Protein AF-A0A923S169-F1 (afdb_monomer_lite)

Sequence (223 aa):
MAASGRGAAEGVMVRHLVAFGLAFVCISAQAGIVREAAGRVIVSGQIAPEDASRLLDLLARNPGIDTVLFHECRGGTLGAANAFATIIRDRKLKTLAAGQCTSACALAFLAGVPRRFEAVPGFSMIGLHAPRLPDSSGPSSDAVSQKMLQWVERATGGKLSKEVMDLIASSWAPASGVMFMSYNVGSVRMSRTVYCDGTQDGTLEKCRTLRGADALSQGIVTE

Radius of gyration: 25.0 Å; chains: 1; bounding box: 84×87×48 Å

pLDDT: mean 89.05, std 17.54, range [35.59, 98.88]

Organism: NCBI:txid2079448

Structure (mmCIF, N/CA/C/O backbone):
data_AF-A0A923S169-F1
#
_entry.id   AF-A0A923S169-F1
#
loop_
_atom_site.group_PDB
_atom_site.id
_atom_site.type_symbol
_atom_site.label_atom_id
_atom_site.label_alt_id
_atom_site.label_comp_id
_atom_site.label_asym_id
_atom_site.label_entity_id
_atom_site.label_seq_id
_atom_site.pdbx_PDB_ins_code
_atom_site.Cartn_x
_atom_site.Cartn_y
_atom_site.Cartn_z
_atom_site.occupancy
_atom_site.B_iso_or_equiv
_atom_site.auth_seq_id
_atom_site.auth_comp_id
_atom_site.auth_asym_id
_atom_site.auth_atom_id
_atom_site.pdbx_PDB_model_num
ATOM 1 N N . MET A 1 1 ? 59.599 -73.839 -26.044 1.00 40.41 1 MET A N 1
ATOM 2 C CA . MET A 1 1 ? 59.864 -72.459 -25.582 1.00 40.41 1 MET A CA 1
ATOM 3 C C . MET A 1 1 ? 58.580 -71.918 -24.982 1.00 40.41 1 MET A C 1
ATOM 5 O O . MET A 1 1 ? 57.527 -72.106 -25.574 1.00 40.41 1 MET A O 1
ATOM 9 N N . ALA A 1 2 ? 58.676 -71.397 -23.763 1.00 38.81 2 ALA A N 1
ATOM 10 C CA . ALA A 1 2 ? 57.576 -71.027 -22.878 1.00 38.81 2 ALA A CA 1
ATOM 11 C C . ALA A 1 2 ? 57.327 -69.509 -22.869 1.00 38.81 2 ALA A C 1
ATOM 13 O O . ALA A 1 2 ? 58.273 -68.761 -23.093 1.00 38.81 2 ALA A O 1
ATOM 14 N N . ALA A 1 3 ? 56.088 -69.114 -22.546 1.00 36.97 3 ALA A N 1
ATOM 15 C CA . ALA A 1 3 ? 55.627 -67.909 -21.815 1.00 36.97 3 ALA A CA 1
ATOM 16 C C . ALA A 1 3 ? 54.156 -67.672 -22.234 1.00 36.97 3 ALA A C 1
ATOM 18 O O . ALA A 1 3 ? 53.893 -67.575 -23.424 1.00 36.97 3 ALA A O 1
ATOM 19 N N . SER A 1 4 ? 53.103 -67.758 -21.411 1.00 38.84 4 SER A N 1
ATOM 20 C CA . SER A 1 4 ? 52.773 -67.216 -20.076 1.00 38.84 4 SER A CA 1
ATOM 21 C C . SER A 1 4 ? 52.571 -65.693 -20.023 1.00 38.84 4 SER A C 1
ATOM 23 O O . SER A 1 4 ? 53.526 -64.935 -20.140 1.00 38.84 4 SER A O 1
ATOM 25 N N . GLY A 1 5 ? 51.321 -65.289 -19.756 1.00 35.59 5 GLY A N 1
ATOM 26 C CA . GLY A 1 5 ? 50.854 -63.955 -19.337 1.00 35.59 5 GLY A CA 1
ATOM 27 C C . GLY A 1 5 ? 49.316 -63.914 -19.410 1.00 35.59 5 GLY A C 1
ATOM 28 O O . GLY A 1 5 ? 48.773 -63.965 -20.504 1.00 35.59 5 GLY A O 1
ATOM 29 N N . ARG A 1 6 ? 48.558 -64.137 -18.317 1.00 39.34 6 ARG A N 1
ATOM 30 C CA . ARG A 1 6 ? 47.997 -63.132 -17.366 1.00 39.34 6 ARG A CA 1
ATOM 31 C C . ARG A 1 6 ? 47.516 -61.868 -18.102 1.00 39.34 6 ARG A C 1
ATOM 33 O O . ARG A 1 6 ? 48.333 -61.226 -18.736 1.00 39.34 6 ARG A O 1
ATOM 40 N N . GLY A 1 7 ? 46.265 -61.417 -18.086 1.00 36.00 7 G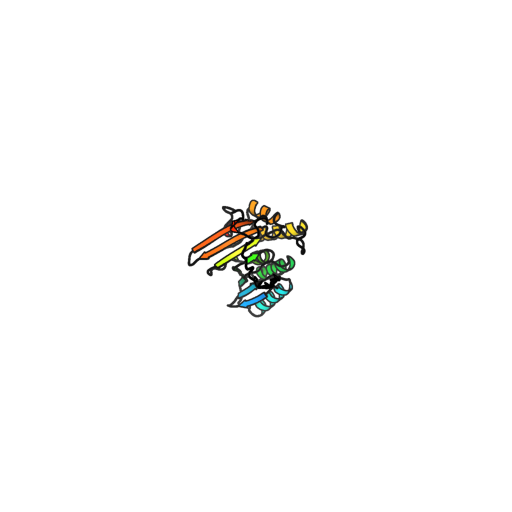LY A N 1
ATOM 41 C CA . GLY A 1 7 ? 45.142 -61.566 -17.161 1.00 36.00 7 GLY A CA 1
ATOM 42 C C . GLY A 1 7 ? 44.592 -60.155 -16.910 1.00 36.00 7 GLY A C 1
ATOM 43 O O . GLY A 1 7 ? 45.378 -59.289 -16.552 1.00 36.00 7 GLY A O 1
ATOM 44 N N . ALA A 1 8 ? 43.295 -59.910 -17.103 1.00 38.69 8 ALA A N 1
ATOM 45 C CA . ALA A 1 8 ? 42.578 -58.776 -16.509 1.00 38.69 8 ALA A CA 1
ATOM 46 C C . ALA A 1 8 ? 41.068 -58.992 -16.669 1.00 38.69 8 ALA A C 1
ATOM 48 O O . ALA A 1 8 ? 40.569 -59.188 -17.774 1.00 38.69 8 ALA A O 1
ATOM 49 N N . ALA A 1 9 ? 40.370 -59.003 -15.539 1.00 43.03 9 ALA A N 1
ATOM 50 C CA . ALA A 1 9 ? 38.923 -59.022 -15.444 1.00 43.03 9 ALA A CA 1
ATOM 51 C C . ALA A 1 9 ? 38.382 -57.599 -15.642 1.00 43.03 9 ALA A C 1
ATOM 53 O O . ALA A 1 9 ? 38.841 -56.682 -14.963 1.00 43.03 9 ALA A O 1
ATOM 54 N N . GLU A 1 10 ? 37.385 -57.423 -16.507 1.00 40.25 10 GLU A N 1
ATOM 55 C CA . GLU A 1 10 ? 36.563 -56.211 -16.538 1.00 40.25 10 GLU A CA 1
ATOM 56 C C . GLU A 1 10 ? 35.186 -56.529 -15.950 1.00 40.25 10 GLU A C 1
ATOM 58 O O . GLU A 1 10 ? 34.433 -57.361 -16.457 1.00 40.25 10 GLU A O 1
ATOM 63 N N . GLY A 1 11 ? 34.895 -55.895 -14.813 1.00 37.19 11 GLY A N 1
ATOM 64 C CA . GLY A 1 11 ? 33.611 -55.969 -14.133 1.00 37.19 11 GLY A CA 1
ATOM 65 C C . GLY A 1 11 ? 32.533 -55.205 -14.899 1.00 37.19 11 GLY A C 1
ATOM 66 O O . GLY A 1 11 ? 32.723 -54.061 -15.305 1.00 37.19 11 GLY A O 1
ATOM 67 N N . VAL A 1 12 ? 31.374 -55.837 -15.062 1.00 45.25 12 VAL A N 1
ATOM 68 C CA . VAL A 1 12 ? 30.180 -55.224 -15.648 1.00 45.25 12 VAL A CA 1
ATOM 69 C C . VAL A 1 12 ? 29.572 -54.251 -14.634 1.00 45.25 12 VAL A C 1
ATOM 71 O O . VAL A 1 12 ? 28.995 -54.653 -13.626 1.00 45.25 12 VAL A O 1
ATOM 74 N N . MET A 1 13 ? 29.712 -52.953 -14.902 1.00 41.56 13 MET A N 1
ATOM 75 C CA . MET A 1 13 ? 29.097 -51.874 -14.129 1.00 41.56 13 MET A CA 1
ATOM 76 C C . MET A 1 13 ? 27.623 -51.718 -14.535 1.00 41.56 13 MET A C 1
ATOM 78 O O . MET A 1 13 ? 27.306 -51.222 -15.616 1.00 41.56 13 MET A O 1
ATOM 82 N N . VAL A 1 14 ? 26.710 -52.149 -13.662 1.00 48.91 14 VAL A N 1
ATOM 83 C CA . VAL A 1 14 ? 25.260 -51.952 -13.814 1.00 48.91 14 VAL A CA 1
ATOM 84 C C . VAL A 1 14 ? 24.942 -50.461 -13.649 1.00 48.91 14 VAL A C 1
ATOM 86 O O . VAL A 1 14 ? 25.043 -49.904 -12.558 1.00 48.91 14 VAL A O 1
ATOM 89 N N . ARG A 1 15 ? 24.569 -49.788 -14.745 1.00 46.66 15 ARG A N 1
ATOM 90 C CA . ARG A 1 15 ? 24.076 -48.400 -14.726 1.00 46.66 15 ARG A CA 1
ATOM 91 C C . ARG A 1 15 ? 22.623 -48.382 -14.251 1.00 46.66 15 ARG A C 1
ATOM 93 O O . ARG A 1 15 ? 21.712 -48.670 -15.022 1.00 46.66 15 ARG A O 1
ATOM 100 N N . HIS A 1 16 ? 22.401 -47.998 -12.998 1.00 44.88 16 HIS A N 1
ATOM 101 C CA . HIS A 1 16 ? 21.080 -47.597 -12.521 1.00 44.88 16 HIS A CA 1
ATOM 102 C C . HIS A 1 16 ? 20.718 -46.227 -13.116 1.00 44.88 16 HIS A C 1
ATOM 104 O O . HIS A 1 16 ? 21.245 -45.196 -12.703 1.00 44.88 16 HIS A O 1
ATOM 110 N N . LEU A 1 17 ? 19.823 -46.212 -14.105 1.00 46.62 17 LEU A N 1
ATOM 111 C CA . LEU A 1 17 ? 19.157 -44.995 -14.572 1.00 46.62 17 LEU A CA 1
ATOM 112 C C . LEU A 1 17 ? 18.039 -44.643 -13.582 1.00 46.62 17 LEU A C 1
ATOM 114 O O . LEU A 1 17 ? 16.938 -45.180 -13.659 1.00 46.62 17 LEU A O 1
ATOM 118 N N . VAL A 1 18 ? 18.325 -43.742 -12.643 1.00 52.62 18 VAL A N 1
ATOM 119 C CA . VAL A 1 18 ? 17.290 -43.074 -11.845 1.00 52.62 18 VAL A CA 1
ATOM 120 C C . VAL A 1 18 ? 16.770 -41.900 -12.670 1.00 52.62 18 VAL A C 1
ATOM 122 O O . VAL A 1 18 ? 17.430 -40.869 -12.790 1.00 52.62 18 VAL A O 1
ATOM 125 N N . ALA A 1 19 ? 15.599 -42.068 -13.283 1.00 51.16 19 ALA A N 1
ATOM 126 C CA . ALA A 1 19 ? 14.891 -40.983 -13.949 1.00 51.16 19 ALA A CA 1
ATOM 127 C C . ALA A 1 19 ? 14.319 -40.030 -12.886 1.00 51.16 19 ALA A C 1
ATOM 129 O O . ALA A 1 19 ? 13.278 -40.297 -12.288 1.00 51.16 19 ALA A O 1
ATOM 130 N N . PHE A 1 20 ? 15.009 -38.918 -12.632 1.00 53.62 20 PHE A N 1
ATOM 131 C CA . PHE A 1 20 ? 14.444 -37.799 -11.882 1.00 53.62 20 PHE A CA 1
ATOM 132 C C . PHE A 1 20 ? 13.416 -37.090 -12.769 1.00 53.62 20 PHE A C 1
ATOM 134 O O . PHE A 1 20 ? 13.770 -36.329 -13.668 1.00 53.62 20 PHE A O 1
ATOM 141 N N . GLY A 1 21 ? 12.131 -37.362 -12.536 1.00 49.88 21 GLY A N 1
ATOM 142 C CA . GLY A 1 21 ? 11.048 -36.580 -13.123 1.00 49.88 21 GLY A CA 1
ATOM 143 C C . GLY A 1 21 ? 11.126 -35.137 -12.624 1.00 49.88 21 GLY A C 1
ATOM 144 O O . GLY A 1 21 ? 10.956 -34.883 -11.433 1.00 49.88 21 GLY A O 1
ATOM 145 N N . LEU A 1 22 ? 11.396 -34.192 -13.527 1.00 56.91 22 LEU A N 1
ATOM 146 C CA . LEU A 1 22 ? 11.278 -32.763 -13.247 1.00 56.91 22 LEU A CA 1
ATOM 147 C C . LEU A 1 22 ? 9.796 -32.442 -12.990 1.00 56.91 22 LEU A C 1
ATOM 149 O O . LEU A 1 22 ? 9.003 -32.331 -13.924 1.00 56.91 22 LEU A O 1
ATOM 153 N N . ALA A 1 23 ? 9.409 -32.291 -11.725 1.00 53.06 23 ALA A N 1
ATOM 154 C CA . ALA A 1 23 ? 8.126 -31.698 -11.373 1.00 53.06 23 ALA A CA 1
ATOM 155 C C . ALA A 1 23 ? 8.198 -30.189 -11.657 1.00 53.06 23 ALA A C 1
ATOM 157 O O . ALA A 1 23 ? 8.802 -29.426 -10.904 1.00 53.06 23 ALA A O 1
ATOM 158 N N . PHE A 1 24 ? 7.607 -29.758 -12.772 1.00 50.50 24 PHE A N 1
ATOM 159 C CA . PHE A 1 24 ? 7.414 -28.344 -13.087 1.00 50.50 24 PHE A CA 1
ATOM 160 C C . PHE A 1 24 ? 6.392 -27.762 -12.097 1.00 50.50 24 PHE A C 1
ATOM 162 O O . PHE A 1 24 ? 5.187 -27.971 -12.228 1.00 50.50 24 PHE A O 1
ATOM 169 N N . VAL A 1 25 ? 6.862 -27.054 -11.070 1.00 46.88 25 VAL A N 1
ATOM 170 C CA . VAL A 1 25 ? 5.983 -26.291 -10.176 1.00 46.88 25 VAL A CA 1
ATOM 171 C C . VAL A 1 25 ? 5.553 -25.026 -10.920 1.00 46.88 25 VAL A C 1
ATOM 173 O O . VAL A 1 25 ? 6.269 -24.028 -10.938 1.00 46.88 25 VAL A O 1
ATOM 176 N N . CYS A 1 26 ? 4.387 -25.063 -11.570 1.00 38.53 26 CYS A N 1
ATOM 177 C CA . CYS A 1 26 ? 3.737 -23.860 -12.089 1.00 38.53 26 CYS A CA 1
ATOM 178 C C . CYS A 1 26 ? 3.387 -22.937 -10.914 1.00 38.53 26 CYS A C 1
ATOM 180 O O . CYS A 1 26 ? 2.425 -23.188 -10.184 1.00 38.53 26 CYS A O 1
ATOM 182 N N . ILE A 1 27 ? 4.147 -21.852 -10.740 1.00 48.84 27 ILE A N 1
ATOM 183 C CA . ILE A 1 27 ? 3.786 -20.744 -9.848 1.00 48.84 27 ILE A CA 1
ATOM 184 C C . ILE A 1 27 ? 2.550 -20.069 -10.456 1.00 48.84 27 ILE A C 1
ATOM 186 O O . ILE A 1 27 ? 2.646 -19.163 -11.279 1.00 48.84 27 ILE A O 1
ATOM 190 N N . SER A 1 28 ? 1.373 -20.579 -10.107 1.00 53.72 28 SER A N 1
ATOM 191 C CA . SER A 1 28 ? 0.101 -20.055 -10.593 1.00 53.72 28 SER A CA 1
ATOM 192 C C . SER A 1 28 ? -0.222 -18.765 -9.849 1.00 53.72 28 SER A C 1
ATOM 194 O O . SER A 1 28 ? -0.145 -18.712 -8.620 1.00 53.72 28 SER A O 1
ATOM 196 N N . ALA A 1 29 ? -0.604 -17.727 -10.590 1.00 60.56 29 ALA A N 1
ATOM 197 C CA . ALA A 1 29 ? -1.251 -16.550 -10.032 1.00 60.56 29 ALA A CA 1
ATOM 198 C C . ALA A 1 29 ? -2.456 -16.995 -9.183 1.00 60.56 29 ALA A C 1
ATOM 200 O O . ALA A 1 29 ? -3.428 -17.528 -9.710 1.00 60.56 29 ALA A O 1
ATOM 201 N N . GLN A 1 30 ? -2.380 -16.818 -7.863 1.00 70.00 30 GLN A N 1
ATOM 202 C CA . GLN A 1 30 ? -3.489 -17.144 -6.968 1.00 70.00 30 GLN A CA 1
ATOM 203 C C . GLN A 1 30 ? -4.578 -16.082 -7.132 1.00 70.00 30 GLN A C 1
ATOM 205 O O . GLN A 1 30 ? -4.320 -14.891 -6.931 1.00 70.00 30 GLN A O 1
ATOM 210 N N . ALA A 1 31 ? -5.776 -16.519 -7.523 1.00 81.25 31 ALA A N 1
ATOM 211 C CA . ALA A 1 31 ? -6.947 -15.660 -7.640 1.00 81.25 31 ALA A CA 1
ATOM 212 C C . ALA A 1 31 ? -7.267 -14.965 -6.307 1.00 81.25 31 ALA A C 1
ATOM 214 O O . ALA A 1 31 ? -6.930 -15.470 -5.231 1.00 81.25 31 ALA A O 1
ATOM 215 N N . GLY A 1 32 ? -7.919 -13.808 -6.393 1.00 83.19 32 GLY A N 1
ATOM 216 C CA . GLY A 1 32 ? -8.383 -13.062 -5.234 1.00 83.19 32 GLY A CA 1
ATOM 217 C C . GLY A 1 32 ? -9.351 -13.883 -4.389 1.00 83.19 32 GLY A C 1
ATOM 218 O O . GLY A 1 32 ? -10.262 -14.538 -4.900 1.00 83.19 32 GLY A O 1
ATOM 219 N N . ILE A 1 33 ? -9.142 -13.861 -3.075 1.00 91.81 33 ILE A N 1
ATOM 220 C CA . ILE A 1 33 ? -10.070 -14.430 -2.098 1.00 91.81 33 ILE A CA 1
ATOM 221 C C . ILE A 1 33 ? -10.496 -13.304 -1.172 1.00 91.81 33 ILE A C 1
ATOM 223 O O . ILE A 1 33 ? -9.655 -12.657 -0.548 1.00 91.81 33 ILE A O 1
ATOM 227 N N . VAL A 1 34 ? -11.808 -13.116 -1.058 1.00 93.81 34 VAL A N 1
ATOM 228 C CA . VAL A 1 34 ? -12.434 -12.184 -0.121 1.00 93.81 34 VAL A CA 1
ATOM 229 C C . VAL A 1 34 ? -13.405 -12.966 0.740 1.00 93.81 34 VAL A C 1
ATOM 231 O O . VAL A 1 34 ? -14.368 -13.545 0.237 1.00 93.81 34 VAL A O 1
ATOM 234 N N . ARG A 1 35 ? -13.137 -13.016 2.042 1.00 97.00 35 ARG A N 1
ATOM 235 C CA . ARG A 1 35 ? -13.933 -13.804 2.987 1.00 97.00 35 ARG A CA 1
ATOM 236 C C . ARG A 1 35 ? -14.027 -13.127 4.338 1.00 97.00 35 ARG A C 1
ATOM 238 O O . ARG A 1 35 ? -13.109 -12.429 4.752 1.00 97.00 35 ARG A O 1
ATOM 245 N N . GLU A 1 36 ? -15.098 -13.403 5.057 1.00 95.94 36 GLU A N 1
ATOM 246 C CA . GLU A 1 36 ? -15.194 -13.062 6.469 1.00 95.94 36 GLU A CA 1
ATOM 247 C C . GLU A 1 36 ? -14.441 -14.091 7.323 1.00 95.94 36 GLU A C 1
ATOM 249 O O . GLU A 1 36 ? -14.487 -15.295 7.058 1.00 95.94 36 GLU A O 1
ATOM 254 N N . ALA A 1 37 ? -13.737 -13.621 8.352 1.00 94.62 37 ALA A N 1
ATOM 255 C CA . ALA A 1 37 ? -13.224 -14.458 9.429 1.00 94.62 37 ALA A CA 1
ATOM 256 C C . ALA A 1 37 ? -12.912 -13.624 10.669 1.00 94.62 37 ALA A C 1
ATOM 258 O O . ALA A 1 37 ? -12.299 -12.567 10.554 1.00 94.62 37 ALA A O 1
ATOM 259 N N . ALA A 1 38 ? -13.254 -14.139 11.853 1.00 90.81 38 ALA A N 1
ATOM 260 C CA . ALA A 1 38 ? -12.925 -13.520 13.141 1.00 90.81 38 ALA A CA 1
ATOM 261 C C . ALA A 1 38 ? -13.326 -12.029 13.237 1.00 90.81 38 ALA A C 1
ATOM 263 O O . ALA A 1 38 ? -12.540 -11.200 13.689 1.00 90.81 38 ALA A O 1
ATOM 264 N N . GLY A 1 39 ? -14.535 -11.681 12.773 1.00 94.69 39 GLY A N 1
ATOM 265 C CA . GLY A 1 39 ? -15.074 -10.317 12.866 1.00 94.69 39 GLY A CA 1
ATOM 266 C C . GLY A 1 39 ? -14.459 -9.302 11.895 1.00 94.69 39 GLY A C 1
ATOM 267 O O . GLY A 1 39 ? -14.588 -8.099 12.100 1.00 94.69 39 GLY A O 1
ATOM 268 N N . ARG A 1 40 ? -13.775 -9.762 10.843 1.00 97.06 40 ARG A N 1
ATOM 269 C CA . ARG A 1 40 ? -13.162 -8.917 9.807 1.00 97.06 40 ARG A CA 1
ATOM 270 C C . ARG A 1 40 ? -13.271 -9.547 8.425 1.00 97.06 40 ARG A C 1
ATOM 272 O O . ARG A 1 40 ? -13.502 -10.750 8.306 1.00 97.06 40 ARG A O 1
ATOM 279 N N . VAL A 1 41 ? -13.039 -8.754 7.381 1.00 98.44 41 VAL A N 1
ATOM 280 C CA . VAL A 1 41 ? -12.848 -9.280 6.022 1.00 98.44 41 VAL A CA 1
ATOM 281 C C . VAL A 1 41 ? -11.362 -9.516 5.773 1.00 98.44 41 VAL A C 1
ATOM 283 O O . VAL A 1 41 ? -10.539 -8.644 6.031 1.00 98.44 41 VAL A O 1
ATOM 286 N N . ILE A 1 42 ? -11.012 -10.693 5.263 1.00 98.38 42 ILE A N 1
ATOM 287 C CA . ILE A 1 42 ? -9.669 -11.048 4.808 1.00 98.38 42 ILE A CA 1
ATOM 288 C C . ILE A 1 42 ? -9.650 -11.023 3.281 1.00 98.38 42 ILE A C 1
ATOM 290 O O . ILE A 1 42 ? -10.506 -11.636 2.640 1.00 98.38 42 ILE A O 1
ATOM 294 N N . VAL A 1 43 ? -8.649 -10.340 2.730 1.00 98.44 43 VAL A N 1
ATOM 295 C CA . VAL A 1 43 ? -8.361 -10.214 1.301 1.00 98.44 43 VAL A CA 1
ATOM 296 C C . VAL A 1 43 ? -6.976 -10.800 1.033 1.00 98.44 43 VAL A C 1
ATOM 298 O O . VAL A 1 43 ? -5.996 -10.357 1.632 1.00 98.44 43 VAL A O 1
ATOM 301 N N . SER A 1 44 ? -6.883 -11.787 0.146 1.00 97.69 44 SER A N 1
ATOM 302 C CA . SER A 1 44 ? -5.626 -12.469 -0.203 1.00 97.69 44 SER A CA 1
ATOM 303 C C . SER A 1 44 ? -5.524 -12.751 -1.702 1.00 97.69 44 SER A C 1
ATOM 305 O O . SER A 1 44 ? -6.534 -12.711 -2.401 1.00 97.69 44 SER A O 1
ATOM 307 N N . GLY A 1 45 ? -4.329 -13.087 -2.196 1.00 96.44 45 GLY A N 1
ATOM 308 C CA . GLY A 1 45 ? -4.101 -13.359 -3.619 1.00 96.44 45 GLY A CA 1
ATOM 309 C C . GLY A 1 45 ? -4.020 -12.079 -4.454 1.00 96.44 45 GLY A C 1
ATOM 310 O O . GLY A 1 45 ? -3.553 -11.047 -3.969 1.00 96.44 45 GLY A O 1
ATOM 311 N N . GLN A 1 46 ? -4.429 -12.139 -5.720 1.00 95.50 46 GLN A N 1
ATOM 312 C CA . GLN A 1 46 ? -4.499 -10.968 -6.602 1.00 95.50 46 GLN A CA 1
ATOM 313 C C . GLN A 1 46 ? -5.931 -10.453 -6.716 1.00 95.50 46 GLN A C 1
ATOM 315 O O . GLN A 1 46 ? -6.811 -11.191 -7.145 1.00 95.50 46 GLN A O 1
ATOM 320 N N . ILE A 1 47 ? -6.155 -9.184 -6.370 1.00 96.88 47 ILE A N 1
ATOM 321 C CA . ILE A 1 47 ? -7.494 -8.590 -6.397 1.00 96.88 47 ILE A CA 1
ATOM 322 C C . ILE A 1 47 ? -7.955 -8.266 -7.819 1.00 96.88 47 ILE A C 1
ATOM 324 O O . ILE A 1 47 ? -7.234 -7.660 -8.622 1.00 96.88 47 ILE A O 1
ATOM 328 N N . ALA A 1 48 ? -9.207 -8.604 -8.097 1.00 94.25 48 ALA A N 1
ATOM 329 C CA . ALA A 1 48 ? -9.923 -8.239 -9.307 1.00 94.25 48 ALA A CA 1
ATOM 330 C C . ALA A 1 48 ? -11.152 -7.361 -8.976 1.00 94.25 48 ALA A C 1
ATOM 332 O O . ALA A 1 48 ? -11.549 -7.262 -7.811 1.00 94.25 48 ALA A O 1
ATOM 333 N N . PRO A 1 49 ? -11.748 -6.652 -9.953 1.00 90.31 49 PRO A N 1
ATOM 334 C CA . PRO A 1 49 ? -12.911 -5.798 -9.698 1.00 90.31 49 PRO A CA 1
ATOM 335 C C . PRO A 1 49 ? -14.091 -6.529 -9.033 1.00 90.31 49 PRO A C 1
ATOM 337 O O . PRO A 1 49 ? -14.729 -5.975 -8.141 1.00 90.31 49 PRO A O 1
ATOM 340 N N . GLU A 1 50 ? -14.343 -7.785 -9.397 1.00 93.44 50 GLU A N 1
ATOM 341 C CA . GLU A 1 50 ? -15.384 -8.636 -8.810 1.00 93.44 50 GLU A CA 1
ATOM 342 C C . GLU A 1 50 ? -15.167 -8.928 -7.315 1.00 93.44 50 GLU A C 1
ATOM 344 O O . GLU A 1 50 ? -16.128 -9.123 -6.567 1.00 93.44 50 GLU A O 1
ATOM 349 N N . ASP A 1 51 ? -13.920 -8.901 -6.843 1.00 96.88 51 ASP A N 1
ATOM 350 C CA . ASP A 1 51 ? -13.600 -9.069 -5.427 1.00 96.88 51 ASP A CA 1
ATOM 351 C C . ASP A 1 51 ? -14.056 -7.863 -4.596 1.00 96.88 51 ASP A C 1
ATOM 353 O O . ASP A 1 51 ? -14.427 -8.014 -3.430 1.00 96.88 51 ASP A O 1
ATOM 357 N N . ALA A 1 52 ? -14.106 -6.670 -5.198 1.00 96.00 52 ALA A N 1
ATOM 358 C CA . ALA A 1 52 ? -14.628 -5.479 -4.535 1.00 96.00 52 ALA A CA 1
ATOM 359 C C . ALA A 1 52 ? -16.144 -5.594 -4.305 1.00 96.00 52 ALA A C 1
ATOM 361 O O . ALA A 1 52 ? -16.637 -5.219 -3.241 1.00 96.00 52 ALA A O 1
ATOM 362 N N . SER A 1 53 ? -16.882 -6.180 -5.255 1.00 95.62 53 SER A N 1
ATOM 363 C CA . SER A 1 53 ? -18.304 -6.498 -5.066 1.00 95.62 53 SER A CA 1
ATOM 364 C C . SER A 1 53 ? -18.502 -7.486 -3.915 1.00 95.62 53 SER A C 1
ATOM 366 O O . SER A 1 53 ? -19.335 -7.251 -3.043 1.00 95.62 53 SER A O 1
ATOM 368 N N . ARG A 1 54 ? -17.663 -8.530 -3.826 1.00 97.00 54 ARG A N 1
ATOM 369 C CA . ARG A 1 54 ? -17.697 -9.485 -2.701 1.00 97.00 54 ARG A CA 1
ATOM 370 C C . ARG A 1 54 ? -17.429 -8.812 -1.354 1.00 97.00 54 ARG A C 1
ATOM 372 O O . ARG A 1 54 ? -18.093 -9.142 -0.372 1.00 97.00 54 ARG A O 1
ATOM 379 N N . LEU A 1 55 ? -16.481 -7.870 -1.296 1.00 97.94 55 LEU A N 1
ATOM 380 C CA . LEU A 1 55 ? -16.236 -7.066 -0.095 1.00 97.94 55 LEU A CA 1
ATOM 381 C C . LEU A 1 55 ? -17.501 -6.295 0.305 1.00 97.94 55 LEU A C 1
ATOM 383 O O . LEU A 1 55 ? -17.911 -6.360 1.463 1.00 97.94 55 LEU A O 1
ATOM 387 N N . LEU A 1 56 ? -18.131 -5.598 -0.644 1.00 96.38 56 LEU A N 1
ATOM 388 C CA . LEU A 1 56 ? -19.342 -4.822 -0.383 1.00 96.38 56 LEU A CA 1
ATOM 389 C C . LEU A 1 56 ? -20.484 -5.702 0.149 1.00 96.38 56 LEU A C 1
ATOM 391 O O . LEU A 1 56 ? -21.111 -5.343 1.146 1.00 96.38 56 LEU A O 1
ATOM 395 N N . ASP A 1 57 ? -20.701 -6.872 -0.453 1.00 97.38 57 ASP A N 1
ATOM 396 C CA . ASP A 1 57 ? -21.741 -7.822 -0.043 1.00 97.38 57 ASP A CA 1
ATOM 397 C C . ASP A 1 57 ? -21.501 -8.397 1.360 1.00 97.38 57 ASP A C 1
ATOM 399 O O . ASP A 1 57 ? -22.444 -8.639 2.119 1.00 97.38 57 ASP A O 1
ATOM 403 N N . LEU A 1 58 ? -20.242 -8.654 1.727 1.00 97.38 58 LEU A N 1
ATOM 404 C CA . LEU A 1 58 ? -19.896 -9.108 3.076 1.00 97.38 58 LEU A CA 1
ATOM 405 C C . LEU A 1 58 ? -20.128 -8.012 4.115 1.00 97.38 58 LEU A C 1
ATOM 407 O O . LEU A 1 58 ? -20.685 -8.301 5.169 1.00 97.38 58 LEU A O 1
ATOM 411 N N . LEU A 1 59 ? -19.754 -6.767 3.816 1.00 97.38 59 LEU A N 1
ATOM 412 C CA . LEU A 1 59 ? -19.981 -5.632 4.716 1.00 97.38 59 LEU A CA 1
ATOM 413 C C . LEU A 1 59 ? -21.474 -5.315 4.873 1.00 97.38 59 LEU A C 1
ATOM 415 O O . LEU A 1 59 ? -21.913 -4.959 5.962 1.00 97.38 59 LEU A O 1
ATOM 419 N N . ALA A 1 60 ? -22.266 -5.466 3.808 1.00 96.94 60 ALA A N 1
ATOM 420 C CA . ALA A 1 60 ? -23.714 -5.266 3.861 1.00 96.94 60 ALA A CA 1
ATOM 421 C C . ALA A 1 60 ? -24.412 -6.306 4.752 1.00 96.94 60 ALA A C 1
ATOM 423 O O . ALA A 1 60 ? -25.324 -5.965 5.502 1.00 96.94 60 ALA A O 1
ATOM 424 N N . ARG A 1 61 ? -23.968 -7.569 4.695 1.00 97.00 61 ARG A N 1
ATOM 425 C CA . ARG A 1 61 ? -24.497 -8.652 5.541 1.00 97.00 61 ARG A CA 1
ATOM 426 C C . ARG A 1 61 ? -23.987 -8.595 6.978 1.00 97.00 61 ARG A C 1
ATOM 428 O O . ARG A 1 61 ? -24.682 -9.052 7.878 1.00 97.00 61 ARG A O 1
ATOM 435 N N . ASN A 1 62 ? -22.811 -8.009 7.188 1.00 96.62 62 ASN A N 1
ATOM 436 C CA . ASN A 1 62 ? -22.143 -7.945 8.482 1.00 96.62 62 ASN A CA 1
ATOM 437 C C . ASN A 1 62 ? -21.790 -6.492 8.842 1.00 96.62 62 ASN A C 1
ATOM 439 O O . ASN A 1 62 ? -20.615 -6.118 8.821 1.00 96.62 62 ASN A O 1
ATOM 443 N N . PRO A 1 63 ? -22.783 -5.659 9.208 1.00 94.31 63 PRO A N 1
ATOM 444 C CA . PRO A 1 63 ? -22.579 -4.225 9.431 1.00 94.31 63 PRO A CA 1
ATOM 445 C C . PRO A 1 63 ? -21.646 -3.894 10.608 1.00 94.31 63 PRO A C 1
ATOM 447 O O . PRO A 1 63 ? -21.204 -2.756 10.729 1.00 94.31 63 PRO A O 1
ATOM 450 N N . GLY A 1 64 ? -21.347 -4.866 11.479 1.00 96.25 64 GLY A N 1
ATOM 451 C CA . GLY A 1 64 ? -20.387 -4.710 12.575 1.00 96.25 64 GLY A CA 1
ATOM 452 C C . GLY A 1 64 ? -18.918 -4.843 12.161 1.00 96.25 64 GLY A C 1
ATOM 453 O O . GLY A 1 64 ? -18.044 -4.525 12.963 1.00 96.25 64 GLY A O 1
ATOM 454 N N . ILE A 1 65 ? -18.624 -5.313 10.942 1.00 97.88 65 ILE A N 1
ATOM 455 C CA . ILE A 1 65 ? -17.244 -5.413 10.463 1.00 97.88 65 ILE A CA 1
ATOM 456 C C . ILE A 1 65 ? -16.728 -4.024 10.096 1.00 97.88 65 ILE A C 1
ATOM 458 O O . ILE A 1 65 ? -17.246 -3.368 9.195 1.00 97.88 65 ILE A O 1
ATOM 462 N N . ASP A 1 66 ? -15.636 -3.623 10.739 1.00 98.00 66 ASP A N 1
ATOM 463 C CA . ASP A 1 66 ? -14.967 -2.344 10.498 1.00 98.00 66 ASP A CA 1
ATOM 464 C C . ASP A 1 66 ? -13.539 -2.495 9.950 1.00 98.00 66 ASP A C 1
ATOM 466 O O . ASP A 1 66 ? -12.851 -1.498 9.753 1.00 98.00 66 ASP A O 1
ATOM 470 N N . THR A 1 67 ? -13.074 -3.728 9.721 1.00 98.62 67 THR A N 1
ATOM 471 C CA . THR A 1 67 ? -11.668 -4.029 9.427 1.00 98.62 67 THR A CA 1
ATOM 472 C C . THR A 1 67 ? -11.515 -4.905 8.185 1.00 98.62 67 THR A C 1
ATOM 474 O O . THR A 1 67 ? -12.157 -5.951 8.055 1.00 98.62 67 THR A O 1
ATOM 477 N N . VAL A 1 68 ? -10.590 -4.508 7.308 1.00 98.69 68 VAL A N 1
ATOM 478 C CA . VAL A 1 68 ? -10.117 -5.290 6.160 1.00 98.69 68 VAL A CA 1
ATOM 479 C C . VAL A 1 68 ? -8.651 -5.663 6.372 1.00 98.69 68 VAL A C 1
ATOM 481 O O . VAL A 1 68 ? -7.777 -4.800 6.434 1.00 98.69 68 VAL A O 1
ATOM 484 N N . LEU A 1 69 ? -8.363 -6.957 6.472 1.00 98.56 69 LEU A N 1
ATOM 485 C CA . LEU A 1 69 ? -7.007 -7.489 6.511 1.00 98.56 69 LEU A CA 1
ATOM 486 C C . LEU A 1 69 ? -6.570 -7.902 5.102 1.00 98.56 69 LEU A C 1
ATOM 488 O O . LEU A 1 69 ? -7.108 -8.852 4.540 1.00 98.56 69 LEU A O 1
ATOM 492 N N . PHE A 1 70 ? -5.538 -7.253 4.578 1.00 98.62 70 PHE A N 1
ATOM 493 C CA . PHE A 1 70 ? -4.801 -7.715 3.408 1.00 98.62 70 PHE A CA 1
ATOM 494 C C . PHE A 1 70 ? -3.730 -8.712 3.862 1.00 98.62 70 PHE A C 1
ATOM 496 O O . PHE A 1 70 ? -2.721 -8.324 4.455 1.00 98.62 70 PHE A O 1
ATOM 503 N N . HIS A 1 71 ? -3.971 -9.999 3.617 1.00 97.69 71 HIS A N 1
ATOM 504 C CA . HIS A 1 71 ? -3.088 -11.090 4.020 1.00 97.69 71 HIS A CA 1
ATOM 505 C C . HIS A 1 71 ? -2.574 -11.847 2.802 1.00 97.69 71 HIS A C 1
ATOM 507 O O . HIS A 1 71 ? -3.375 -12.430 2.082 1.00 97.69 71 HIS A O 1
ATOM 513 N N . GLU A 1 72 ? -1.261 -11.850 2.562 1.00 97.25 72 GLU A N 1
ATOM 514 C CA . GLU A 1 72 ? -0.683 -12.445 1.342 1.00 97.25 72 GLU A CA 1
ATOM 515 C C . GLU A 1 72 ? -1.401 -11.962 0.060 1.00 97.25 72 GLU A C 1
ATOM 517 O O . GLU A 1 72 ? -1.723 -12.730 -0.849 1.00 97.25 72 GLU A O 1
ATOM 522 N N . CYS A 1 73 ? -1.684 -10.659 0.007 1.00 97.69 73 CYS A N 1
ATOM 523 C CA . CYS A 1 73 ? -2.325 -9.974 -1.108 1.00 97.69 73 CYS A CA 1
ATOM 524 C C . CYS A 1 73 ? -1.258 -9.346 -2.012 1.00 97.69 73 CYS A C 1
ATOM 526 O O . CYS A 1 73 ? -0.565 -8.398 -1.633 1.00 97.69 73 CYS A O 1
ATOM 528 N N . ARG A 1 74 ? -1.101 -9.893 -3.217 1.00 94.38 74 ARG A N 1
ATOM 529 C CA . ARG A 1 74 ? 0.088 -9.722 -4.066 1.00 94.38 74 ARG A CA 1
ATOM 530 C C . ARG A 1 74 ? -0.204 -8.999 -5.380 1.00 94.38 74 ARG A C 1
ATOM 532 O O . ARG A 1 74 ? 0.345 -9.344 -6.423 1.00 94.38 74 ARG A O 1
ATOM 539 N N . GLY A 1 75 ? -1.070 -7.993 -5.336 1.00 93.81 75 GLY A N 1
ATOM 540 C CA . GLY A 1 75 ? -1.380 -7.137 -6.478 1.00 93.81 75 GLY A CA 1
ATOM 541 C C . GLY A 1 75 ? -2.750 -7.404 -7.078 1.00 93.81 75 GLY A C 1
ATOM 542 O O . GLY A 1 75 ? -3.697 -7.679 -6.352 1.00 93.81 75 GLY A O 1
ATOM 543 N N . GLY A 1 76 ? -2.872 -7.226 -8.390 1.00 94.44 76 GLY A N 1
ATOM 544 C CA . GLY A 1 76 ? -4.152 -7.132 -9.084 1.00 94.44 76 GLY A CA 1
ATOM 545 C C . GLY A 1 76 ? -4.165 -5.959 -10.059 1.00 94.44 76 GLY A C 1
ATOM 546 O O . GLY A 1 76 ? -3.114 -5.457 -10.460 1.00 94.44 76 GLY A O 1
ATOM 547 N N . THR A 1 77 ? -5.355 -5.492 -10.428 1.00 94.19 77 THR A N 1
ATOM 548 C CA . THR A 1 77 ? -5.501 -4.360 -11.359 1.00 94.19 77 THR A CA 1
ATOM 549 C C . THR A 1 77 ? -5.652 -3.024 -10.627 1.00 94.19 77 THR A C 1
ATOM 551 O O . THR A 1 77 ? -6.157 -2.964 -9.506 1.00 94.19 77 THR A O 1
ATOM 554 N N . LEU A 1 78 ? -5.282 -1.915 -11.281 1.00 94.81 78 LEU A N 1
ATOM 555 C CA . LEU A 1 78 ? -5.565 -0.571 -10.752 1.00 94.81 78 LEU A CA 1
ATOM 556 C C . LEU A 1 78 ? -7.071 -0.316 -10.585 1.00 94.81 78 LEU A C 1
ATOM 558 O O . LEU A 1 78 ? -7.472 0.380 -9.656 1.00 94.81 78 LEU A O 1
ATOM 562 N N . GLY A 1 79 ? -7.904 -0.897 -11.456 1.00 94.88 79 GLY A N 1
ATOM 563 C CA . GLY A 1 79 ? -9.360 -0.831 -11.328 1.00 94.88 79 GLY A CA 1
ATOM 564 C C . GLY A 1 79 ? -9.852 -1.486 -10.037 1.00 94.88 79 GLY A C 1
ATOM 565 O O . GLY A 1 79 ? -10.635 -0.881 -9.307 1.00 94.88 79 GLY A O 1
ATOM 566 N N . ALA A 1 80 ? -9.328 -2.672 -9.711 1.00 96.81 80 ALA A N 1
ATOM 567 C CA . ALA A 1 80 ? -9.615 -3.347 -8.449 1.00 96.81 80 ALA A CA 1
ATOM 568 C C . ALA A 1 80 ? -9.131 -2.522 -7.248 1.00 96.81 80 ALA A C 1
ATOM 570 O O . ALA A 1 80 ? -9.904 -2.283 -6.324 1.00 96.81 80 ALA A O 1
ATOM 571 N N . ALA A 1 81 ? -7.893 -2.013 -7.287 1.00 98.12 81 ALA A N 1
ATOM 572 C CA . ALA A 1 81 ? -7.363 -1.154 -6.227 1.00 98.12 81 ALA A CA 1
ATOM 573 C C . ALA A 1 81 ? -8.273 0.050 -5.952 1.00 98.12 81 ALA A C 1
ATOM 575 O O . ALA A 1 81 ? -8.577 0.339 -4.797 1.00 98.12 81 ALA A O 1
ATOM 576 N N . ASN A 1 82 ? -8.739 0.721 -7.011 1.00 97.69 82 ASN A N 1
ATOM 577 C CA . ASN A 1 82 ? -9.639 1.862 -6.895 1.00 97.69 82 ASN A CA 1
ATOM 578 C C . ASN A 1 82 ? -11.003 1.462 -6.313 1.00 97.69 82 ASN A C 1
ATOM 580 O O . ASN A 1 82 ? -11.488 2.127 -5.406 1.00 97.69 82 ASN A O 1
ATOM 584 N N . ALA A 1 83 ? -11.596 0.360 -6.780 1.00 98.12 83 ALA A N 1
ATOM 585 C CA . ALA A 1 83 ? -12.883 -0.119 -6.276 1.00 98.12 83 ALA A CA 1
ATOM 586 C C . ALA A 1 83 ? -12.825 -0.469 -4.777 1.00 98.12 83 ALA A C 1
ATOM 588 O O . ALA A 1 83 ? -13.675 -0.027 -4.002 1.00 98.12 83 ALA A O 1
ATOM 589 N N . PHE A 1 84 ? -11.785 -1.191 -4.346 1.00 98.62 84 PHE A N 1
ATOM 590 C CA . PHE A 1 84 ? -11.546 -1.451 -2.925 1.00 98.62 84 PHE A CA 1
ATOM 591 C C . PHE A 1 84 ? -11.316 -0.155 -2.144 1.00 98.62 84 PHE A C 1
ATOM 593 O O . PHE A 1 84 ? -11.909 0.029 -1.082 1.00 98.62 84 PHE A O 1
ATOM 600 N N . ALA A 1 85 ? -10.475 0.746 -2.660 1.00 98.56 85 ALA A N 1
ATOM 601 C CA . ALA A 1 85 ? -10.157 2.004 -1.997 1.00 98.56 85 ALA A CA 1
ATOM 602 C C . ALA A 1 85 ? -11.402 2.871 -1.765 1.00 98.56 85 ALA A C 1
ATOM 604 O O . ALA A 1 85 ? -11.552 3.425 -0.677 1.00 98.56 85 ALA A O 1
ATOM 605 N N . THR A 1 86 ? -12.309 2.950 -2.744 1.00 98.19 86 THR A N 1
ATOM 606 C CA . THR A 1 86 ? -13.596 3.643 -2.604 1.00 98.19 86 THR A CA 1
ATOM 607 C C . THR A 1 86 ? -14.421 3.039 -1.471 1.00 98.19 86 THR A C 1
ATOM 609 O O . THR A 1 86 ? -14.769 3.751 -0.535 1.00 98.19 86 THR A O 1
ATOM 612 N N . ILE A 1 87 ? -14.650 1.720 -1.482 1.00 98.50 87 ILE A N 1
ATOM 613 C CA . ILE A 1 87 ? -15.454 1.047 -0.446 1.00 98.50 87 ILE A CA 1
ATOM 614 C C . ILE A 1 87 ? -14.851 1.261 0.949 1.00 98.50 87 ILE A C 1
ATOM 616 O O . ILE A 1 87 ? -15.561 1.635 1.883 1.00 98.50 87 ILE A O 1
ATOM 620 N N . ILE A 1 88 ? -13.539 1.047 1.088 1.00 98.75 88 ILE A N 1
ATOM 621 C CA . ILE A 1 88 ? -12.812 1.191 2.355 1.00 98.75 88 ILE A CA 1
ATOM 622 C C . ILE A 1 88 ? -12.914 2.625 2.876 1.00 98.75 88 ILE A C 1
ATOM 624 O O . ILE A 1 88 ? -13.193 2.827 4.059 1.00 98.75 88 ILE A O 1
ATOM 628 N N . ARG A 1 89 ? -12.713 3.623 2.006 1.00 98.00 89 ARG A N 1
ATOM 629 C CA . ARG A 1 89 ? -12.736 5.035 2.396 1.00 98.00 89 ARG A CA 1
ATOM 630 C C . ARG A 1 89 ? -14.145 5.497 2.766 1.00 98.00 89 ARG A C 1
ATOM 632 O O . ARG A 1 89 ? -14.304 6.119 3.815 1.00 98.00 89 ARG A O 1
ATOM 639 N N . ASP A 1 90 ? -15.149 5.155 1.963 1.00 97.75 90 ASP A N 1
ATOM 640 C CA . ASP A 1 90 ? -16.546 5.562 2.172 1.00 97.75 90 ASP A CA 1
ATOM 641 C C . ASP A 1 90 ? -17.118 4.989 3.472 1.00 97.75 90 ASP A C 1
ATOM 643 O O . ASP A 1 90 ? -17.878 5.647 4.183 1.00 97.75 90 ASP A O 1
ATOM 647 N N . ARG A 1 91 ? -16.722 3.759 3.811 1.00 97.44 91 ARG A N 1
ATOM 648 C CA . ARG A 1 91 ? -17.112 3.075 5.050 1.00 97.44 91 ARG A CA 1
ATOM 649 C C . ARG A 1 91 ? -16.179 3.375 6.228 1.00 97.44 91 ARG A C 1
ATOM 651 O O . ARG A 1 91 ? -16.457 2.913 7.328 1.00 97.44 91 ARG A O 1
ATOM 658 N N . LYS A 1 92 ? -15.102 4.145 6.019 1.00 97.69 92 LYS A N 1
ATOM 659 C CA . LYS A 1 92 ? -14.066 4.457 7.023 1.00 97.69 92 LYS A CA 1
ATOM 660 C C . LYS A 1 92 ? -13.493 3.199 7.693 1.00 97.69 92 LYS A C 1
ATOM 662 O O . LYS A 1 92 ? -13.308 3.167 8.907 1.00 97.69 92 LYS A O 1
ATOM 667 N N . LEU A 1 93 ? -13.243 2.155 6.903 1.00 98.62 93 LEU A N 1
ATOM 668 C CA . LEU A 1 93 ? -12.736 0.887 7.424 1.00 98.62 93 LEU A CA 1
ATOM 669 C C . LEU A 1 93 ? -11.270 1.014 7.836 1.00 98.62 93 LEU A C 1
ATOM 671 O O . LEU A 1 93 ? -10.475 1.719 7.209 1.00 98.62 93 LEU A O 1
ATOM 675 N N . LYS A 1 94 ? -10.899 0.248 8.854 1.00 98.69 94 LYS A N 1
ATOM 676 C CA . LYS A 1 94 ? -9.516 -0.011 9.238 1.00 98.69 94 LYS A CA 1
ATOM 677 C C . LYS A 1 94 ? -8.888 -0.947 8.220 1.00 98.69 94 LYS A C 1
ATOM 679 O O . LYS A 1 94 ? -9.534 -1.897 7.771 1.00 98.69 94 LYS A O 1
ATOM 684 N N . THR A 1 95 ? -7.617 -0.736 7.900 1.00 98.81 95 THR A N 1
ATOM 685 C CA . THR A 1 95 ? -6.856 -1.699 7.097 1.00 98.81 95 THR A CA 1
ATOM 686 C C . THR A 1 95 ? -5.674 -2.253 7.870 1.00 98.81 95 THR A C 1
ATOM 688 O O . THR A 1 95 ? -4.928 -1.528 8.532 1.00 98.81 95 THR A O 1
ATOM 691 N N . LEU A 1 96 ? -5.511 -3.570 7.780 1.00 98.44 96 LEU A N 1
ATOM 692 C CA . LEU A 1 96 ? -4.383 -4.304 8.338 1.00 98.44 96 LEU A CA 1
ATOM 693 C C . LEU A 1 96 ? -3.603 -4.969 7.205 1.00 98.44 96 LEU A C 1
ATOM 695 O O . LEU A 1 96 ? -4.194 -5.388 6.210 1.00 98.44 96 LEU A O 1
ATOM 699 N N . ALA A 1 97 ? -2.288 -5.078 7.360 1.00 98.19 97 ALA A N 1
ATOM 700 C CA . ALA A 1 97 ? -1.425 -5.844 6.465 1.00 98.19 97 ALA A CA 1
ATOM 701 C C . ALA A 1 97 ? -0.718 -6.958 7.245 1.00 98.19 97 ALA A C 1
ATOM 703 O O . ALA A 1 97 ? -0.074 -6.671 8.254 1.00 98.19 97 ALA A O 1
ATOM 704 N N . ALA A 1 98 ? -0.810 -8.198 6.760 1.00 97.00 98 ALA A N 1
ATOM 705 C CA . ALA A 1 98 ? -0.073 -9.354 7.276 1.00 97.00 98 ALA A CA 1
ATOM 706 C C . ALA A 1 98 ? 0.567 -10.131 6.122 1.00 97.00 98 ALA A C 1
ATOM 708 O O . ALA A 1 98 ? -0.080 -10.369 5.103 1.00 97.00 98 ALA A O 1
ATOM 709 N N . GLY A 1 99 ? 1.809 -10.582 6.270 1.00 97.00 99 GLY A N 1
ATOM 710 C CA . GLY A 1 99 ? 2.529 -11.174 5.144 1.00 97.00 99 GLY A CA 1
ATOM 711 C C . GLY A 1 99 ? 2.757 -10.143 4.038 1.00 97.00 99 GLY A C 1
ATOM 712 O O . GLY A 1 99 ? 3.047 -8.978 4.317 1.00 97.00 99 GLY A O 1
ATOM 713 N N . GLN A 1 100 ? 2.616 -10.535 2.774 1.00 96.62 100 GLN A N 1
ATOM 714 C CA . GLN A 1 100 ? 2.727 -9.583 1.663 1.00 96.62 100 GLN A CA 1
ATOM 715 C C . GLN A 1 100 ? 1.432 -8.783 1.433 1.00 96.62 100 GLN A C 1
ATOM 717 O O . GLN A 1 100 ? 0.353 -9.353 1.323 1.00 96.62 100 GLN A O 1
ATOM 722 N N . CYS A 1 101 ? 1.554 -7.464 1.295 1.00 98.38 101 CYS A N 1
ATOM 723 C CA . CYS A 1 101 ? 0.530 -6.542 0.806 1.00 98.38 101 CYS A CA 1
ATOM 724 C C . CYS A 1 101 ? 1.180 -5.628 -0.244 1.00 98.38 101 CYS A C 1
ATOM 726 O O . CYS A 1 101 ? 1.817 -4.634 0.091 1.00 98.38 101 CYS A O 1
ATOM 728 N N . THR A 1 102 ? 1.122 -5.987 -1.525 1.00 97.81 102 THR A N 1
ATOM 729 C CA . THR A 1 102 ? 1.930 -5.317 -2.561 1.00 97.81 102 THR A CA 1
ATOM 730 C C . THR A 1 102 ? 1.104 -4.840 -3.747 1.00 97.81 102 THR A C 1
ATOM 732 O O . THR A 1 102 ? -0.007 -5.315 -3.996 1.00 97.81 102 THR A O 1
ATOM 735 N N . SER A 1 103 ? 1.658 -3.883 -4.497 1.00 97.25 103 SER A N 1
ATOM 736 C CA . SER A 1 103 ? 1.087 -3.387 -5.753 1.00 97.25 103 SER A CA 1
ATOM 737 C C . SER A 1 103 ? -0.355 -2.880 -5.559 1.00 97.25 103 SER A C 1
ATOM 739 O O . SER A 1 103 ? -0.610 -2.099 -4.642 1.00 97.25 103 SER A O 1
ATOM 741 N N . ALA A 1 104 ? -1.317 -3.322 -6.375 1.00 97.94 104 ALA A N 1
ATOM 742 C CA . ALA A 1 104 ? -2.730 -2.952 -6.258 1.00 97.94 104 ALA A CA 1
ATOM 743 C C . ALA A 1 104 ? -3.318 -3.152 -4.842 1.00 97.94 104 ALA A C 1
ATOM 745 O O . ALA A 1 104 ? -4.076 -2.300 -4.377 1.00 97.94 104 ALA A O 1
ATOM 746 N N . CYS A 1 105 ? -2.930 -4.212 -4.119 1.00 98.62 105 CYS A N 1
ATOM 747 C CA . CYS A 1 105 ? -3.381 -4.427 -2.740 1.00 98.62 105 CYS A CA 1
ATOM 748 C C . CYS A 1 105 ? -2.858 -3.341 -1.789 1.00 98.62 105 CYS A C 1
ATOM 750 O O . CYS A 1 105 ? -3.610 -2.851 -0.951 1.00 98.62 105 CYS A O 1
ATOM 752 N N . ALA A 1 106 ? -1.598 -2.918 -1.944 1.00 98.75 106 ALA A N 1
ATOM 753 C CA . ALA A 1 106 ? -1.028 -1.830 -1.150 1.00 98.75 106 ALA A CA 1
ATOM 754 C C . ALA A 1 106 ? -1.754 -0.501 -1.415 1.00 98.75 106 ALA A C 1
ATOM 756 O O . ALA A 1 106 ? -2.034 0.251 -0.484 1.00 98.75 106 ALA A O 1
ATOM 757 N N . LEU A 1 107 ? -2.127 -0.232 -2.671 1.00 98.75 107 LEU A N 1
ATOM 758 C CA . LEU A 1 107 ? -2.905 0.959 -3.027 1.00 98.75 107 LEU A CA 1
ATOM 759 C C . LEU A 1 107 ? -4.299 0.954 -2.383 1.00 98.75 107 LEU A C 1
ATOM 761 O O . LEU A 1 107 ? -4.732 1.996 -1.889 1.00 98.75 107 LEU A O 1
ATOM 765 N N . ALA A 1 108 ? -4.975 -0.198 -2.350 1.00 98.81 108 ALA A N 1
ATOM 766 C CA . ALA A 1 108 ? -6.249 -0.367 -1.652 1.00 98.81 108 ALA A CA 1
ATOM 767 C C . ALA A 1 108 ? -6.096 -0.221 -0.129 1.00 98.81 108 ALA A C 1
ATOM 769 O O . ALA A 1 108 ? -6.871 0.488 0.512 1.00 98.81 108 ALA A O 1
ATOM 770 N N . PHE A 1 109 ? -5.056 -0.830 0.449 1.00 98.88 109 PHE A N 1
ATOM 771 C CA . PHE A 1 109 ? -4.719 -0.722 1.869 1.00 98.88 109 PHE A CA 1
ATOM 772 C C . PHE A 1 109 ? -4.572 0.738 2.323 1.00 98.88 109 PHE A C 1
ATOM 774 O O . PHE A 1 109 ? -5.055 1.099 3.399 1.00 98.88 109 PHE A O 1
ATOM 781 N N . LEU A 1 110 ? -3.971 1.600 1.493 1.00 98.88 110 LEU A N 1
ATOM 782 C CA . LEU A 1 110 ? -3.789 3.023 1.797 1.00 98.88 110 LEU A CA 1
ATOM 783 C C . LEU A 1 110 ? -5.109 3.800 1.967 1.00 98.88 110 LEU A C 1
ATOM 785 O O . LEU A 1 110 ? -5.074 4.919 2.484 1.00 98.88 110 LEU A O 1
ATOM 789 N N . ALA A 1 111 ? -6.262 3.243 1.588 1.00 98.69 111 ALA A N 1
ATOM 790 C CA . ALA A 1 111 ? -7.561 3.870 1.818 1.00 98.69 111 ALA A CA 1
ATOM 791 C C . ALA A 1 111 ? -8.049 3.798 3.273 1.00 98.69 111 ALA A C 1
ATOM 793 O O . ALA A 1 111 ? -8.947 4.561 3.632 1.00 98.69 111 ALA A O 1
ATOM 794 N N . GLY A 1 112 ? -7.483 2.899 4.086 1.00 98.62 112 GLY A N 1
ATOM 795 C CA . GLY A 1 112 ? -7.945 2.654 5.450 1.00 98.62 112 GLY A CA 1
ATOM 796 C C . GLY A 1 112 ? -7.754 3.834 6.397 1.00 98.62 112 GLY A C 1
ATOM 797 O O . GLY A 1 112 ? -6.878 4.680 6.196 1.00 98.62 112 GLY A O 1
ATOM 798 N N . VAL A 1 113 ? -8.575 3.879 7.447 1.00 97.06 113 VAL A N 1
ATOM 799 C CA . VAL A 1 113 ? -8.521 4.897 8.502 1.00 97.06 113 VAL A CA 1
ATOM 800 C C . VAL A 1 113 ? -8.912 4.271 9.859 1.00 97.06 113 VAL A C 1
ATOM 802 O O . VAL A 1 113 ? -10.104 4.163 10.137 1.00 97.06 113 VAL A O 1
ATOM 805 N N . PRO A 1 114 ? -7.963 3.898 10.747 1.00 98.00 114 PRO A N 1
ATOM 806 C CA . PRO A 1 114 ? -6.501 3.862 10.580 1.00 98.00 114 PRO A CA 1
ATOM 807 C C . PRO A 1 114 ? -5.967 2.680 9.746 1.00 98.00 114 PRO A C 1
ATOM 809 O O . PRO A 1 114 ? -6.702 1.771 9.357 1.00 98.00 114 PRO A O 1
ATOM 812 N N . ARG A 1 115 ? -4.647 2.695 9.512 1.00 98.44 115 ARG A N 1
ATOM 813 C CA . ARG A 1 115 ? -3.879 1.682 8.770 1.00 98.44 115 ARG A CA 1
ATOM 814 C C . ARG A 1 115 ? -2.731 1.152 9.617 1.00 98.44 115 ARG A C 1
ATOM 816 O O . ARG A 1 115 ? -1.939 1.955 10.117 1.00 98.44 115 ARG A O 1
ATOM 823 N N . ARG A 1 116 ? -2.596 -0.170 9.746 1.00 97.94 116 ARG A N 1
ATOM 824 C CA . ARG A 1 116 ? -1.553 -0.796 10.580 1.00 97.94 116 ARG A CA 1
ATOM 825 C C . ARG A 1 116 ? -0.956 -2.039 9.930 1.00 97.94 116 ARG A C 1
ATOM 827 O O . ARG A 1 116 ? -1.585 -2.697 9.105 1.00 97.94 116 ARG A O 1
ATOM 834 N N . PHE A 1 117 ? 0.247 -2.396 10.362 1.00 97.19 117 PHE A N 1
ATOM 835 C CA . PHE A 1 117 ? 0.682 -3.786 10.268 1.00 97.19 117 PHE A CA 1
ATOM 836 C C . PHE A 1 117 ? -0.082 -4.623 11.294 1.00 97.19 117 PHE A C 1
ATOM 838 O O . PHE A 1 117 ? -0.414 -4.133 12.375 1.00 97.19 117 PHE A O 1
ATOM 845 N N . GLU A 1 118 ? -0.352 -5.878 10.959 1.00 94.06 118 GLU A N 1
ATOM 846 C CA . GLU A 1 118 ? -0.912 -6.839 11.900 1.00 94.06 118 GLU A CA 1
ATOM 847 C C . GLU A 1 118 ? 0.029 -7.023 13.102 1.00 94.06 118 GLU A C 1
ATOM 849 O O . GLU A 1 118 ? 1.252 -7.063 12.951 1.00 94.06 118 GLU A O 1
ATOM 854 N N . ALA A 1 119 ? -0.538 -7.119 14.306 1.00 89.25 119 ALA A N 1
ATOM 855 C CA . ALA A 1 119 ? 0.230 -7.147 15.555 1.00 89.25 119 ALA A CA 1
ATOM 856 C C . ALA A 1 119 ? 0.632 -8.563 16.008 1.00 89.25 119 ALA A C 1
ATOM 858 O O . ALA A 1 119 ? 1.272 -8.724 17.047 1.00 89.25 119 ALA A O 1
ATOM 859 N N . VAL A 1 120 ? 0.257 -9.598 15.254 1.00 86.94 120 VAL A N 1
ATOM 860 C CA . VAL A 1 120 ? 0.616 -10.987 15.570 1.00 86.94 120 VAL A CA 1
ATOM 861 C C . VAL A 1 120 ? 2.070 -11.283 15.175 1.00 86.94 120 VAL A C 1
ATOM 863 O O . VAL A 1 120 ? 2.615 -10.593 14.303 1.00 86.94 120 VAL A O 1
ATOM 866 N N . PRO A 1 121 ? 2.717 -12.293 15.790 1.00 89.31 121 PRO A N 1
ATOM 867 C CA . PRO A 1 121 ? 4.052 -12.721 15.396 1.00 89.31 121 PRO A CA 1
ATOM 868 C C . PRO A 1 121 ? 4.134 -13.046 13.906 1.00 89.31 121 PRO A C 1
ATOM 870 O O . PRO A 1 121 ? 3.252 -13.704 13.354 1.00 89.31 121 PRO A O 1
ATOM 873 N N . GLY A 1 122 ? 5.217 -12.610 13.271 1.00 91.94 122 GLY A N 1
ATOM 874 C CA . GLY A 1 122 ? 5.453 -12.854 11.856 1.00 91.94 122 GLY A CA 1
ATOM 875 C C . GLY A 1 122 ? 5.868 -11.615 11.080 1.00 91.94 122 GLY A C 1
ATOM 876 O O . GLY A 1 122 ? 6.156 -10.549 11.630 1.00 91.94 122 GLY A O 1
ATOM 877 N N . PHE A 1 123 ? 5.938 -11.808 9.769 1.00 94.19 123 PHE A N 1
ATOM 878 C CA . PHE A 1 123 ? 6.370 -10.812 8.806 1.00 94.19 123 PHE A CA 1
ATOM 879 C C . PHE A 1 123 ? 5.170 -10.102 8.185 1.00 94.19 123 PHE A C 1
ATOM 881 O O . PHE A 1 123 ? 4.181 -10.740 7.834 1.00 94.19 123 PHE A O 1
ATOM 888 N N . SER A 1 124 ? 5.284 -8.789 8.007 1.00 96.94 124 SER A N 1
ATOM 889 C CA . SER A 1 124 ? 4.365 -7.987 7.206 1.00 96.94 124 SER A CA 1
ATOM 890 C C . SER A 1 124 ? 5.142 -7.026 6.314 1.00 96.94 124 SER A C 1
ATOM 892 O O . SER A 1 124 ? 6.137 -6.439 6.739 1.00 96.94 124 SER A O 1
ATOM 894 N N . MET A 1 125 ? 4.679 -6.839 5.083 1.00 96.88 125 MET A N 1
ATOM 895 C CA . MET A 1 125 ? 5.307 -5.952 4.113 1.00 96.88 125 MET A CA 1
ATOM 896 C C . MET A 1 125 ? 4.278 -5.252 3.248 1.00 96.88 125 MET A C 1
ATOM 898 O O . MET A 1 125 ? 3.440 -5.903 2.630 1.00 96.88 125 MET A O 1
ATOM 902 N N . ILE A 1 126 ? 4.408 -3.932 3.151 1.00 98.62 126 ILE A N 1
ATOM 903 C CA . ILE A 1 126 ? 3.657 -3.101 2.216 1.00 98.62 126 ILE A CA 1
ATOM 904 C C . ILE A 1 126 ? 4.598 -2.684 1.088 1.00 98.62 126 ILE A C 1
ATOM 906 O O . ILE A 1 126 ? 5.607 -2.033 1.348 1.00 98.62 126 ILE A O 1
ATOM 910 N N . GLY A 1 127 ? 4.296 -3.082 -0.148 1.00 98.12 127 GLY A N 1
ATOM 911 C CA . GLY A 1 127 ? 5.149 -2.827 -1.315 1.00 98.12 127 GLY A CA 1
ATOM 912 C C . GLY A 1 127 ? 4.479 -1.936 -2.355 1.00 98.12 127 GLY A C 1
ATOM 913 O O . GLY A 1 127 ? 3.403 -2.275 -2.849 1.00 98.12 127 GLY A O 1
ATOM 914 N N . LEU A 1 128 ? 5.133 -0.835 -2.723 1.00 98.62 128 LEU A N 1
ATOM 915 C CA . LEU A 1 128 ? 4.663 0.122 -3.727 1.00 98.62 128 LEU A CA 1
ATOM 916 C C . LEU A 1 128 ? 5.656 0.218 -4.889 1.00 98.62 128 LEU A C 1
ATOM 918 O O . LEU A 1 128 ? 6.869 0.217 -4.687 1.00 98.62 128 LEU A O 1
ATOM 922 N N . HIS A 1 129 ? 5.124 0.302 -6.104 1.00 98.19 129 HIS A N 1
ATOM 923 C CA . HIS A 1 129 ? 5.886 0.400 -7.347 1.00 98.19 129 HIS A CA 1
ATOM 924 C C . HIS A 1 129 ? 4.999 1.037 -8.436 1.00 98.19 129 HIS A C 1
ATOM 926 O O . HIS A 1 129 ? 3.773 1.070 -8.286 1.00 98.19 129 HIS A O 1
ATOM 932 N N . ALA A 1 130 ? 5.584 1.532 -9.526 1.00 97.31 130 ALA A N 1
ATOM 933 C CA . ALA A 1 130 ? 4.864 2.146 -10.640 1.00 97.31 130 ALA A CA 1
ATOM 934 C C . ALA A 1 130 ? 4.034 1.118 -11.432 1.00 97.31 130 ALA A C 1
ATOM 936 O O . ALA A 1 130 ? 4.455 -0.033 -11.587 1.00 97.31 130 ALA A O 1
ATOM 937 N N . PRO A 1 131 ? 2.856 1.494 -11.962 1.00 95.88 131 PRO A N 1
ATOM 938 C CA . PRO A 1 131 ? 2.064 0.584 -12.773 1.00 95.88 131 PRO A CA 1
ATOM 939 C C . PRO A 1 131 ? 2.793 0.226 -14.073 1.00 95.88 131 PRO A C 1
ATOM 941 O O . PRO A 1 131 ? 3.522 1.031 -14.652 1.00 95.88 131 PRO A O 1
ATOM 944 N N . ARG A 1 132 ? 2.551 -0.994 -14.545 1.00 94.44 132 ARG A N 1
ATOM 945 C CA . ARG A 1 132 ? 3.125 -1.553 -15.771 1.00 94.44 132 ARG A CA 1
ATOM 946 C C . ARG A 1 132 ? 2.042 -2.159 -16.649 1.00 94.44 132 ARG A C 1
ATOM 948 O O . ARG A 1 132 ? 0.928 -2.412 -16.179 1.00 94.44 132 ARG A O 1
ATOM 955 N N . LEU A 1 133 ? 2.398 -2.416 -17.902 1.00 91.44 133 LEU A N 1
ATOM 956 C CA . LEU A 1 133 ? 1.556 -3.155 -18.835 1.00 91.44 133 LEU A CA 1
ATOM 957 C C . LEU A 1 133 ? 1.229 -4.558 -18.282 1.00 91.44 133 LEU A C 1
ATOM 959 O O . LEU A 1 133 ? 2.038 -5.114 -17.533 1.00 91.44 133 LEU A O 1
ATOM 963 N N . PRO A 1 134 ? 0.067 -5.152 -18.628 1.00 87.12 134 PRO A N 1
ATOM 964 C CA . PRO A 1 134 ? -0.344 -6.454 -18.090 1.00 87.12 134 PRO A CA 1
ATOM 965 C C . PRO A 1 134 ? 0.656 -7.588 -18.353 1.00 87.12 134 PRO A C 1
ATOM 967 O O . PRO A 1 134 ? 0.851 -8.450 -17.501 1.00 87.12 134 PRO A O 1
ATOM 970 N N . ASP A 1 135 ? 1.324 -7.558 -19.505 1.00 87.94 135 ASP A N 1
ATOM 971 C CA . ASP A 1 135 ? 2.373 -8.509 -19.891 1.00 87.94 135 ASP A CA 1
ATOM 972 C C . ASP A 1 135 ? 3.750 -8.171 -19.294 1.00 87.94 135 ASP A C 1
ATOM 974 O O . ASP A 1 135 ? 4.715 -8.902 -19.489 1.00 87.94 135 ASP A O 1
ATOM 978 N N . SER A 1 136 ? 3.842 -7.082 -18.525 1.00 85.88 136 SER A N 1
ATOM 979 C CA . SER A 1 136 ? 5.073 -6.560 -17.922 1.00 85.88 136 SER A CA 1
ATOM 980 C C . SER A 1 136 ? 6.161 -6.163 -18.921 1.00 85.88 136 SER A C 1
ATOM 982 O O . SER A 1 136 ? 7.311 -6.000 -18.518 1.00 85.88 136 SER A O 1
ATOM 984 N N . SER A 1 137 ? 5.812 -5.970 -20.197 1.00 90.38 137 SER A N 1
ATOM 985 C CA . SER A 1 137 ? 6.760 -5.583 -21.251 1.00 90.38 137 SER A CA 1
ATOM 986 C C . SER A 1 137 ? 7.297 -4.156 -21.096 1.00 90.38 137 SER A C 1
ATOM 988 O O . SER A 1 137 ? 8.311 -3.807 -21.697 1.00 90.38 137 SER A O 1
ATOM 990 N N . GLY A 1 138 ? 6.648 -3.331 -20.272 1.00 93.62 138 GLY A N 1
ATOM 991 C CA . GLY A 1 138 ? 7.058 -1.955 -20.035 1.00 93.62 138 GLY A CA 1
ATOM 992 C C . GLY A 1 138 ? 6.192 -1.222 -19.010 1.00 93.62 138 GLY A C 1
ATOM 993 O O . GLY A 1 138 ? 5.228 -1.791 -18.478 1.00 93.62 138 GLY A O 1
ATOM 994 N N . PRO A 1 139 ? 6.523 0.047 -18.721 1.00 94.94 139 PRO A N 1
ATOM 995 C CA . PRO A 1 139 ? 5.727 0.894 -17.842 1.00 94.94 139 PRO A CA 1
ATOM 996 C C . PRO A 1 139 ? 4.345 1.189 -18.443 1.00 94.94 139 PRO A C 1
ATOM 998 O O . PRO A 1 139 ? 4.156 1.195 -19.660 1.00 94.94 139 PRO A O 1
ATOM 1001 N N . SER A 1 140 ? 3.372 1.475 -17.580 1.00 95.75 140 SER A N 1
ATOM 1002 C CA . SER A 1 140 ? 2.103 2.070 -18.010 1.00 95.75 140 SER A CA 1
ATOM 1003 C C . SER A 1 140 ? 2.311 3.514 -18.475 1.00 95.75 140 SER A C 1
ATOM 1005 O O . SER A 1 140 ? 3.338 4.127 -18.193 1.00 95.75 140 SER A O 1
ATOM 1007 N N . SER A 1 141 ? 1.314 4.087 -19.154 1.00 96.56 141 SER A N 1
ATOM 1008 C CA . SER A 1 141 ? 1.383 5.480 -19.606 1.00 96.56 141 SER A CA 1
ATOM 1009 C C . SER A 1 141 ? 1.565 6.470 -18.450 1.00 96.56 141 SER A C 1
ATOM 1011 O O . SER A 1 141 ? 1.048 6.262 -17.347 1.00 96.56 141 SER A O 1
ATOM 1013 N N . ASP A 1 142 ? 2.222 7.598 -18.731 1.00 95.88 142 ASP A N 1
ATOM 1014 C CA . ASP A 1 142 ? 2.474 8.656 -17.745 1.00 95.88 142 ASP A CA 1
ATOM 1015 C C . ASP A 1 142 ? 1.195 9.105 -17.038 1.00 95.88 142 ASP A C 1
ATOM 1017 O O . ASP A 1 142 ? 1.171 9.245 -15.820 1.00 95.88 142 ASP A O 1
ATOM 1021 N N . ALA A 1 143 ? 0.091 9.256 -17.773 1.00 97.12 143 ALA A N 1
ATOM 1022 C CA . ALA A 1 143 ? -1.191 9.649 -17.196 1.00 97.12 143 ALA A CA 1
ATOM 1023 C C . ALA A 1 143 ? -1.706 8.651 -16.140 1.00 97.12 143 ALA A C 1
ATOM 1025 O O . ALA A 1 143 ? -2.306 9.057 -15.142 1.00 97.12 143 ALA A O 1
ATOM 1026 N N . VAL A 1 144 ? -1.481 7.349 -16.340 1.00 96.69 144 VAL A N 1
ATOM 1027 C CA . VAL A 1 144 ? -1.862 6.304 -15.379 1.00 96.69 144 VAL A CA 1
ATOM 1028 C C . VAL A 1 144 ? -0.935 6.337 -14.165 1.00 96.69 144 VAL A C 1
ATOM 1030 O O . VAL A 1 144 ? -1.416 6.327 -13.029 1.00 96.69 144 VAL A O 1
ATOM 1033 N N . SER A 1 145 ? 0.374 6.440 -14.392 1.00 96.62 145 SER A N 1
ATOM 1034 C CA . SER A 1 145 ? 1.378 6.540 -13.328 1.00 96.62 145 SER A CA 1
ATOM 1035 C C . SER A 1 145 ? 1.153 7.773 -12.450 1.00 96.62 145 SER A C 1
ATOM 1037 O O . SER A 1 145 ? 1.098 7.652 -11.229 1.00 96.62 145 SER A O 1
ATOM 1039 N N . GLN A 1 146 ? 0.900 8.938 -13.049 1.00 97.12 146 GLN A N 1
ATOM 1040 C CA . GLN A 1 146 ? 0.627 10.178 -12.319 1.00 97.12 146 GLN A CA 1
ATOM 1041 C C . GLN A 1 146 ? -0.641 10.089 -11.466 1.00 97.12 146 GLN A C 1
ATOM 1043 O O . GLN A 1 146 ? -0.634 10.504 -10.310 1.00 97.12 146 GLN A O 1
ATOM 1048 N N . LYS A 1 147 ? -1.723 9.484 -11.977 1.00 97.81 147 LYS A N 1
ATOM 1049 C CA . LYS A 1 147 ? -2.937 9.255 -11.172 1.00 97.81 147 LYS A CA 1
ATOM 1050 C C . LYS A 1 147 ? -2.666 8.369 -9.955 1.00 97.81 147 LYS A C 1
ATOM 1052 O O . LYS A 1 147 ? -3.204 8.638 -8.881 1.00 97.81 147 LYS A O 1
ATOM 1057 N N . MET A 1 148 ? -1.837 7.334 -10.111 1.00 97.94 148 MET A N 1
ATOM 1058 C CA . MET A 1 148 ? -1.441 6.465 -9.001 1.00 97.94 148 MET A CA 1
ATOM 1059 C C . MET A 1 148 ? -0.615 7.232 -7.960 1.00 97.94 148 MET A C 1
ATOM 1061 O O . MET A 1 148 ? -0.950 7.195 -6.777 1.00 97.94 148 MET A O 1
ATOM 1065 N N . LEU A 1 149 ? 0.402 7.984 -8.389 1.00 98.19 149 LEU A N 1
ATOM 1066 C CA . LEU A 1 149 ? 1.260 8.759 -7.485 1.00 98.19 149 LEU A CA 1
ATOM 1067 C C . LEU A 1 149 ? 0.466 9.823 -6.717 1.00 98.19 149 LEU A C 1
ATOM 1069 O O . LEU A 1 149 ? 0.614 9.937 -5.504 1.00 98.19 149 LEU A O 1
ATOM 1073 N N . GLN A 1 150 ? -0.463 10.516 -7.380 1.00 98.31 150 GLN A N 1
ATOM 1074 C CA . GLN A 1 150 ? -1.376 11.458 -6.725 1.00 98.31 150 GLN A CA 1
ATOM 1075 C C . GLN A 1 150 ? -2.271 10.784 -5.674 1.00 98.31 150 GLN A C 1
ATOM 1077 O O . GLN A 1 150 ? -2.596 11.385 -4.649 1.00 98.31 150 GLN A O 1
ATOM 1082 N N . TRP A 1 151 ? -2.713 9.545 -5.919 1.00 98.25 151 TRP A N 1
ATOM 1083 C CA . TRP A 1 151 ? -3.439 8.776 -4.909 1.00 98.25 151 TRP A CA 1
ATOM 1084 C C . TRP A 1 151 ? -2.547 8.465 -3.705 1.00 98.25 151 TRP A C 1
ATOM 1086 O O . TRP A 1 151 ? -2.973 8.705 -2.576 1.00 98.25 151 TRP A O 1
ATOM 1096 N N . VAL A 1 152 ? -1.320 7.989 -3.932 1.00 98.62 152 VAL A N 1
ATOM 1097 C CA . VAL A 1 152 ? -0.357 7.689 -2.859 1.00 98.62 152 VAL A CA 1
ATOM 1098 C C . VAL A 1 152 ? -0.043 8.941 -2.039 1.00 98.62 152 VAL A C 1
ATOM 1100 O O . VAL A 1 152 ? -0.121 8.897 -0.812 1.00 98.62 152 VAL A O 1
ATOM 1103 N N . GLU A 1 153 ? 0.240 10.070 -2.685 1.00 98.56 153 GLU A N 1
ATOM 1104 C CA . GLU A 1 153 ? 0.502 11.354 -2.025 1.00 98.56 153 GLU A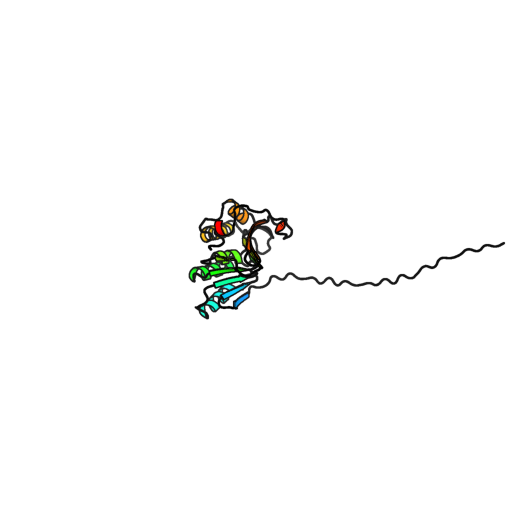 CA 1
ATOM 1105 C C . GLU A 1 153 ? -0.666 11.786 -1.127 1.00 98.56 153 GLU A C 1
ATOM 1107 O O . GLU A 1 153 ? -0.485 12.022 0.070 1.00 98.56 153 GLU A O 1
ATOM 1112 N N . ARG A 1 154 ? -1.895 11.811 -1.661 1.00 98.19 154 ARG A N 1
ATOM 1113 C CA . ARG A 1 154 ? -3.085 12.163 -0.870 1.00 98.19 154 ARG A CA 1
ATOM 1114 C C . ARG A 1 154 ? -3.330 11.179 0.266 1.00 98.19 154 ARG A C 1
ATOM 1116 O O . ARG A 1 154 ? -3.622 11.590 1.386 1.00 98.19 154 ARG A O 1
ATOM 1123 N N . ALA A 1 155 ? -3.223 9.880 -0.003 1.00 98.12 155 ALA A N 1
ATOM 1124 C CA . ALA A 1 155 ? -3.496 8.856 0.993 1.00 98.12 155 ALA A CA 1
ATOM 1125 C C . ALA A 1 155 ? -2.460 8.871 2.126 1.00 98.12 155 ALA A C 1
ATOM 1127 O O . ALA A 1 155 ? -2.807 8.580 3.269 1.00 98.12 155 ALA A O 1
ATOM 1128 N N . THR A 1 156 ? -1.209 9.225 1.845 1.00 98.25 156 THR A N 1
ATOM 1129 C CA . THR A 1 156 ? -0.149 9.385 2.859 1.00 98.25 156 THR A CA 1
ATOM 1130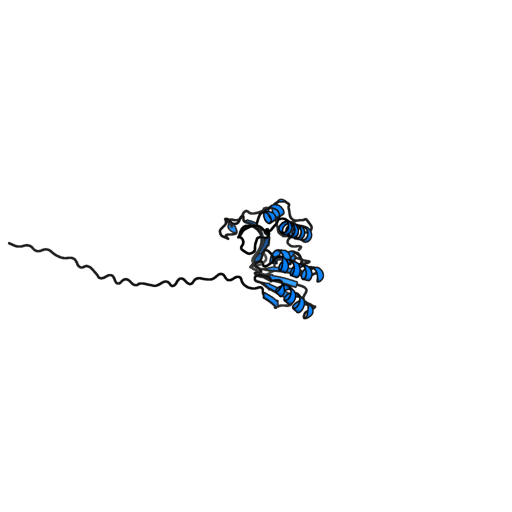 C C . THR A 1 156 ? -0.178 10.750 3.550 1.00 98.25 156 THR A C 1
ATOM 1132 O O . THR A 1 156 ? 0.603 10.987 4.470 1.00 98.25 156 THR A O 1
ATOM 1135 N N . GLY A 1 157 ? -1.094 11.644 3.157 1.00 97.38 157 GLY A N 1
ATOM 1136 C CA . GLY A 1 157 ? -1.186 12.998 3.698 1.00 97.38 157 GLY A CA 1
ATOM 1137 C C . GLY A 1 157 ? 0.039 13.850 3.368 1.00 97.38 157 GLY A C 1
ATOM 1138 O O . GLY A 1 157 ? 0.435 14.671 4.189 1.00 97.38 157 GLY A O 1
ATOM 1139 N N . GLY A 1 158 ? 0.684 13.599 2.223 1.00 97.62 158 GLY A N 1
ATOM 1140 C CA . GLY A 1 158 ? 1.899 14.298 1.795 1.00 97.62 158 GLY A CA 1
ATOM 1141 C C . GLY A 1 158 ? 3.150 13.975 2.619 1.00 97.62 158 GLY A C 1
ATOM 1142 O O . GLY A 1 158 ? 4.164 14.646 2.468 1.00 97.62 158 GLY A O 1
ATOM 1143 N N . LYS A 1 159 ? 3.101 12.970 3.505 1.00 98.00 159 LYS A N 1
ATOM 1144 C CA . LYS A 1 159 ? 4.232 12.602 4.375 1.00 98.00 159 LYS A CA 1
ATOM 1145 C C . LYS A 1 159 ? 5.329 11.809 3.665 1.00 98.00 159 LYS A C 1
ATOM 1147 O O . LYS A 1 159 ? 6.448 11.736 4.166 1.00 98.00 159 LYS A O 1
ATOM 1152 N N . LEU A 1 160 ? 5.006 11.185 2.533 1.00 97.25 160 LEU A N 1
ATOM 1153 C CA . LEU A 1 160 ? 5.969 10.409 1.764 1.00 97.25 160 LEU A CA 1
ATOM 1154 C C . LEU A 1 160 ? 7.089 11.334 1.264 1.00 97.25 160 LEU A C 1
ATOM 1156 O O . LEU A 1 160 ? 6.823 12.349 0.623 1.00 97.25 160 LEU A O 1
ATOM 1160 N N . SER A 1 161 ? 8.343 10.996 1.553 1.00 98.19 161 SER A N 1
ATOM 1161 C CA . SER A 1 161 ? 9.482 11.811 1.141 1.00 98.19 161 SER A CA 1
ATOM 1162 C C . SER A 1 161 ? 9.624 11.816 -0.380 1.00 98.19 161 SER A C 1
ATOM 1164 O O . SER A 1 161 ? 9.250 10.859 -1.065 1.00 98.19 161 SER A O 1
ATOM 1166 N N . LYS A 1 162 ? 10.228 12.883 -0.917 1.00 97.81 162 LYS A N 1
ATOM 1167 C CA . LYS A 1 162 ? 10.481 12.982 -2.358 1.00 97.81 162 LYS A CA 1
ATOM 1168 C C . LYS A 1 162 ? 11.309 11.800 -2.873 1.00 97.81 162 LYS A C 1
ATOM 1170 O O . LYS A 1 162 ? 10.959 11.235 -3.900 1.00 97.81 162 LYS A O 1
ATOM 1175 N N . GLU A 1 163 ? 12.356 11.398 -2.146 1.00 98.25 163 GLU A N 1
ATOM 1176 C CA . GLU A 1 163 ? 13.179 10.244 -2.532 1.00 98.25 163 GLU A CA 1
ATOM 1177 C C . GLU A 1 163 ? 12.321 8.980 -2.665 1.00 98.25 163 GLU A C 1
ATOM 1179 O O . GLU A 1 163 ? 12.381 8.292 -3.679 1.00 98.25 163 GLU A O 1
ATOM 1184 N N . VAL A 1 164 ? 11.487 8.684 -1.666 1.00 98.62 164 VAL A N 1
ATOM 1185 C CA . VAL A 1 164 ? 10.631 7.493 -1.683 1.00 98.62 164 VAL A CA 1
ATOM 1186 C C . VAL A 1 164 ? 9.618 7.557 -2.828 1.00 98.62 164 VAL A C 1
ATOM 1188 O O . VAL A 1 164 ? 9.410 6.553 -3.510 1.00 98.62 164 VAL A O 1
ATOM 1191 N N . MET A 1 165 ? 9.019 8.725 -3.074 1.00 98.44 165 MET A N 1
ATOM 1192 C CA . MET A 1 165 ? 8.088 8.922 -4.187 1.00 98.44 165 MET A CA 1
ATOM 1193 C C . MET A 1 165 ? 8.766 8.697 -5.547 1.00 98.44 165 MET A C 1
ATOM 1195 O O . MET A 1 165 ? 8.221 7.982 -6.387 1.00 98.44 165 MET A O 1
ATOM 1199 N N . ASP A 1 166 ? 9.966 9.248 -5.751 1.00 98.44 166 ASP A N 1
ATOM 1200 C CA . ASP A 1 166 ? 10.733 9.099 -6.995 1.00 98.44 166 ASP A CA 1
ATOM 1201 C C . ASP A 1 166 ? 11.128 7.629 -7.242 1.00 98.44 166 ASP A C 1
ATOM 1203 O O . ASP A 1 166 ? 11.059 7.132 -8.371 1.00 98.44 166 ASP A O 1
ATOM 1207 N N . LEU A 1 167 ? 11.499 6.898 -6.184 1.00 98.62 167 LEU A N 1
ATOM 1208 C CA . LEU A 1 167 ? 11.797 5.465 -6.268 1.00 98.62 167 LEU A CA 1
ATOM 1209 C C . LEU A 1 167 ? 10.554 4.653 -6.641 1.00 98.62 167 LEU A C 1
ATOM 1211 O O . LEU A 1 167 ? 10.628 3.794 -7.516 1.00 98.62 167 LEU A O 1
ATOM 1215 N N . ILE A 1 168 ? 9.393 4.937 -6.042 1.00 98.50 168 ILE A N 1
ATOM 1216 C CA . ILE A 1 168 ? 8.134 4.277 -6.425 1.00 98.50 168 ILE A CA 1
ATOM 1217 C C . ILE A 1 168 ? 7.806 4.574 -7.890 1.00 98.50 168 ILE A C 1
ATOM 1219 O O . ILE A 1 168 ? 7.481 3.650 -8.632 1.00 98.50 168 ILE A O 1
ATOM 1223 N N . ALA A 1 169 ? 7.924 5.836 -8.313 1.00 98.06 169 ALA A N 1
ATOM 1224 C CA . ALA A 1 169 ? 7.614 6.284 -9.669 1.00 98.06 169 ALA A CA 1
ATOM 1225 C C . ALA A 1 169 ? 8.509 5.644 -10.742 1.00 98.06 169 ALA A C 1
ATOM 1227 O O . ALA A 1 169 ? 8.050 5.400 -11.855 1.00 98.06 169 ALA A O 1
ATOM 1228 N N . SER A 1 170 ? 9.767 5.349 -10.411 1.00 96.75 170 SER A N 1
ATOM 1229 C CA . SER A 1 170 ? 10.721 4.712 -11.331 1.00 96.75 170 SER A CA 1
ATOM 1230 C C . SER A 1 170 ? 10.663 3.178 -11.325 1.00 96.75 170 SER A C 1
ATOM 1232 O O . SER A 1 170 ? 11.165 2.541 -12.251 1.00 96.75 170 SER A O 1
ATOM 1234 N N . SER A 1 171 ? 10.004 2.571 -10.334 1.00 97.19 171 SER A N 1
ATOM 1235 C CA . SER A 1 171 ? 9.941 1.116 -10.150 1.00 97.19 171 SER A CA 1
ATOM 1236 C C . SER A 1 171 ? 8.847 0.455 -10.994 1.00 97.19 171 SER A C 1
ATOM 1238 O O . SER A 1 171 ? 7.800 0.074 -10.475 1.00 97.19 171 SER A O 1
ATOM 1240 N N . TRP A 1 172 ? 9.042 0.326 -12.304 1.00 94.19 172 TRP A N 1
ATOM 1241 C CA . TRP A 1 172 ? 8.109 -0.423 -13.164 1.00 94.19 172 TRP A CA 1
ATOM 1242 C C . TRP A 1 172 ? 8.562 -1.866 -13.431 1.00 94.19 172 TRP A C 1
ATOM 1244 O O . TRP A 1 172 ? 7.730 -2.725 -13.732 1.00 94.19 172 TRP A O 1
ATOM 1254 N N . ALA A 1 173 ? 9.865 -2.142 -13.320 1.00 92.56 173 ALA A N 1
ATOM 1255 C CA . ALA A 1 173 ? 10.448 -3.443 -13.625 1.00 92.56 173 ALA A CA 1
ATOM 1256 C C . ALA A 1 173 ? 9.970 -4.533 -12.642 1.00 92.56 173 ALA A C 1
ATOM 1258 O O . ALA A 1 173 ? 9.654 -4.233 -11.481 1.00 92.56 173 ALA A O 1
ATOM 1259 N N . PRO A 1 174 ? 9.926 -5.812 -13.057 1.00 90.19 174 PRO A N 1
ATOM 1260 C CA . PRO A 1 174 ? 9.640 -6.916 -12.146 1.00 90.19 174 PRO A CA 1
ATOM 1261 C C . PRO A 1 174 ? 10.554 -6.893 -10.914 1.00 90.19 174 PRO A C 1
ATOM 1263 O O . PRO A 1 174 ? 11.735 -6.578 -11.015 1.00 90.19 174 PRO A O 1
ATOM 1266 N N . ALA A 1 175 ? 9.993 -7.219 -9.748 1.00 91.25 175 ALA A N 1
ATOM 1267 C CA . ALA A 1 175 ? 10.694 -7.215 -8.458 1.00 91.25 175 ALA A CA 1
ATOM 1268 C C . ALA A 1 175 ? 11.320 -5.865 -8.028 1.00 91.25 175 ALA A C 1
ATOM 1270 O O . ALA A 1 175 ? 12.037 -5.832 -7.028 1.00 91.25 175 ALA A O 1
ATOM 1271 N N . SER A 1 176 ? 11.019 -4.759 -8.718 1.00 95.94 176 SER A N 1
ATOM 1272 C CA . SER A 1 176 ? 11.396 -3.410 -8.284 1.00 95.94 176 SER A CA 1
ATOM 1273 C C . SER A 1 176 ? 10.310 -2.764 -7.418 1.00 95.94 176 SER A C 1
ATOM 1275 O O . SER A 1 176 ? 9.125 -3.094 -7.530 1.00 95.94 176 SER A O 1
ATOM 1277 N N . GLY A 1 177 ? 10.705 -1.857 -6.527 1.00 97.81 177 GLY A N 1
ATOM 1278 C CA . GLY A 1 177 ? 9.776 -1.118 -5.675 1.00 97.81 177 GLY A CA 1
ATOM 1279 C C . GLY A 1 177 ? 10.369 -0.686 -4.344 1.00 97.81 177 GLY A C 1
ATOM 1280 O O . GLY A 1 177 ? 11.506 -1.012 -4.000 1.00 97.81 177 GLY A O 1
ATOM 1281 N N . VAL A 1 178 ? 9.552 0.029 -3.573 1.00 98.69 178 VAL A N 1
ATOM 1282 C CA . VAL A 1 178 ? 9.823 0.353 -2.170 1.00 98.69 178 VAL A CA 1
ATOM 1283 C C . VAL A 1 178 ? 8.976 -0.547 -1.279 1.00 98.69 178 VAL A C 1
ATOM 1285 O O . VAL A 1 178 ? 7.760 -0.649 -1.458 1.00 98.69 178 VAL A O 1
ATOM 1288 N N . MET A 1 179 ? 9.617 -1.184 -0.303 1.00 98.19 179 MET A N 1
ATOM 1289 C CA . MET A 1 179 ? 8.989 -2.115 0.626 1.00 98.19 179 MET A CA 1
ATOM 1290 C C . MET A 1 179 ? 9.140 -1.618 2.061 1.00 98.19 179 MET A C 1
ATOM 1292 O O . MET A 1 179 ? 10.251 -1.480 2.570 1.00 98.19 179 MET A O 1
ATOM 1296 N N . PHE A 1 180 ? 8.008 -1.405 2.725 1.00 98.31 180 PHE A N 1
ATOM 1297 C CA . PHE A 1 180 ? 7.905 -1.077 4.143 1.00 98.31 180 PHE A CA 1
ATOM 1298 C C . PHE A 1 180 ? 7.636 -2.352 4.924 1.00 98.31 180 PHE A C 1
ATOM 1300 O O . PHE A 1 180 ? 6.606 -2.993 4.722 1.00 98.31 180 PHE A O 1
ATOM 1307 N N . MET A 1 181 ? 8.552 -2.736 5.802 1.00 96.75 181 MET A N 1
ATOM 1308 C CA . MET A 1 181 ? 8.568 -4.061 6.409 1.00 96.75 181 MET A CA 1
ATOM 1309 C C . MET A 1 181 ? 8.463 -3.959 7.924 1.00 96.75 181 MET A C 1
ATOM 1311 O O . MET A 1 181 ? 9.118 -3.123 8.550 1.00 96.75 181 MET A O 1
ATOM 1315 N N . SER A 1 182 ? 7.686 -4.860 8.514 1.00 95.94 182 SER A N 1
ATOM 1316 C CA . SER A 1 182 ? 7.582 -5.043 9.953 1.00 95.94 182 SER A CA 1
ATOM 1317 C C . SER A 1 182 ? 7.701 -6.522 10.301 1.00 95.94 182 SER A C 1
ATOM 1319 O O . SER A 1 182 ? 7.150 -7.383 9.618 1.00 95.94 182 SER A O 1
ATOM 1321 N N . TYR A 1 183 ? 8.447 -6.806 11.362 1.00 94.25 183 TYR A N 1
ATOM 1322 C CA . TYR A 1 183 ? 8.642 -8.141 11.904 1.00 94.25 183 TYR A CA 1
ATOM 1323 C C . TYR A 1 183 ? 8.325 -8.106 13.394 1.00 94.25 183 TYR A C 1
ATOM 1325 O O . TYR A 1 183 ? 8.982 -7.384 14.147 1.00 94.25 183 TYR A O 1
ATOM 1333 N N . ASN A 1 184 ? 7.338 -8.891 13.813 1.00 91.25 184 ASN A N 1
ATOM 1334 C CA . ASN A 1 184 ? 7.000 -9.058 15.223 1.00 91.25 184 ASN A CA 1
ATOM 1335 C C . ASN A 1 184 ? 7.607 -10.372 15.727 1.00 91.25 184 ASN A C 1
ATOM 1337 O O . ASN A 1 184 ? 7.240 -11.449 15.248 1.00 91.25 184 ASN A O 1
ATOM 1341 N N . VAL A 1 185 ? 8.522 -10.282 16.695 1.00 87.50 185 VAL A N 1
ATOM 1342 C CA . VAL A 1 185 ? 9.137 -11.431 17.376 1.00 87.50 185 VAL A CA 1
ATOM 1343 C C . VAL A 1 185 ? 8.897 -11.291 18.877 1.00 87.50 185 VAL A C 1
ATOM 1345 O O . VAL A 1 185 ? 9.534 -10.483 19.553 1.00 87.50 185 VAL A O 1
ATOM 1348 N N . GLY A 1 186 ? 7.945 -12.065 19.403 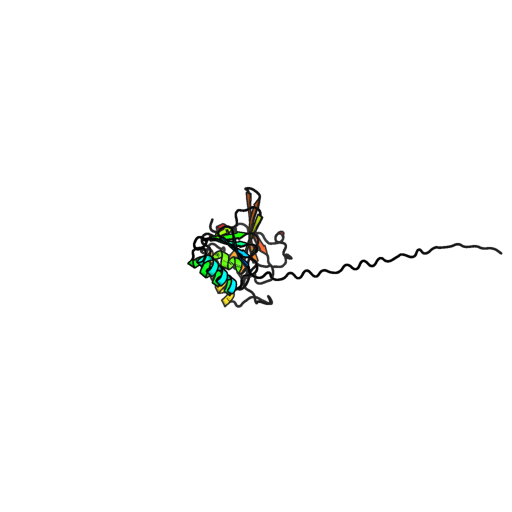1.00 86.19 186 GLY A N 1
ATOM 1349 C CA . GLY A 1 186 ? 7.473 -11.897 20.778 1.00 86.19 186 GLY A CA 1
ATOM 1350 C C . GLY A 1 186 ? 6.871 -10.504 20.981 1.00 86.19 186 GLY A C 1
ATOM 1351 O O . GLY A 1 186 ? 5.968 -10.110 20.249 1.00 86.19 186 GLY A O 1
ATOM 1352 N N . SER A 1 187 ? 7.388 -9.753 21.955 1.00 84.06 187 SER A N 1
ATOM 1353 C CA . SER A 1 187 ? 6.999 -8.361 22.224 1.00 84.06 187 SER A CA 1
ATOM 1354 C C . SER A 1 187 ? 7.806 -7.322 21.434 1.00 84.06 187 SER A C 1
ATOM 1356 O O . SER A 1 187 ? 7.518 -6.128 21.522 1.00 84.06 187 SER A O 1
ATOM 1358 N N . VAL A 1 188 ? 8.823 -7.742 20.674 1.00 87.12 188 VAL A N 1
ATOM 1359 C CA . VAL A 1 188 ? 9.707 -6.837 19.934 1.00 87.12 188 VAL A CA 1
ATOM 1360 C C . VAL A 1 188 ? 9.195 -6.665 18.510 1.00 87.12 188 VAL A C 1
ATOM 1362 O O . VAL A 1 188 ? 9.053 -7.635 17.764 1.00 87.12 188 VAL A O 1
ATOM 1365 N N . ARG A 1 189 ? 8.979 -5.408 18.111 1.00 89.75 189 ARG A N 1
ATOM 1366 C CA . ARG A 1 189 ? 8.680 -5.035 16.727 1.00 89.75 189 ARG A CA 1
ATOM 1367 C C . ARG A 1 189 ? 9.908 -4.424 16.072 1.00 89.75 189 ARG A C 1
ATOM 1369 O O . ARG A 1 189 ? 10.350 -3.344 16.455 1.00 89.75 189 ARG A O 1
ATOM 1376 N N . MET A 1 190 ? 10.422 -5.093 15.049 1.00 92.38 190 MET A N 1
ATOM 1377 C CA . MET A 1 190 ? 11.468 -4.569 14.175 1.00 92.38 190 MET A CA 1
ATOM 1378 C C . MET A 1 190 ? 10.834 -4.027 12.897 1.00 92.38 190 MET A C 1
ATOM 1380 O O . MET A 1 190 ? 9.812 -4.535 12.431 1.00 92.38 190 MET A O 1
ATOM 1384 N N . SER A 1 191 ? 11.435 -2.993 12.317 1.00 94.06 191 SER A N 1
ATOM 1385 C CA . SER A 1 191 ? 10.988 -2.455 11.034 1.00 94.06 191 SER A CA 1
ATOM 1386 C C . SER A 1 191 ? 12.169 -2.051 10.170 1.00 94.06 191 SER A C 1
ATOM 1388 O O . SER A 1 191 ? 13.220 -1.662 10.680 1.00 94.06 191 SER A O 1
ATOM 1390 N N . ARG A 1 192 ? 11.997 -2.183 8.857 1.00 95.88 192 ARG A N 1
ATOM 1391 C CA . ARG A 1 192 ? 12.959 -1.722 7.856 1.00 95.88 192 ARG A CA 1
ATOM 1392 C C . ARG A 1 192 ? 12.212 -1.247 6.620 1.00 95.88 192 ARG A C 1
ATOM 1394 O O . ARG A 1 192 ? 11.160 -1.791 6.295 1.00 95.88 192 ARG A O 1
ATOM 1401 N N . THR A 1 193 ? 12.792 -0.288 5.915 1.00 98.38 193 THR A N 1
ATOM 1402 C CA . THR A 1 193 ? 12.326 0.116 4.589 1.00 98.38 193 THR A CA 1
ATOM 1403 C C . THR A 1 193 ? 13.454 -0.111 3.604 1.00 98.38 193 THR A C 1
ATOM 1405 O O . THR A 1 193 ? 14.596 0.277 3.864 1.00 98.38 193 THR A O 1
ATOM 1408 N N . VAL A 1 194 ? 13.149 -0.771 2.494 1.00 98.25 194 VAL A N 1
ATOM 1409 C CA . VAL A 1 194 ? 14.129 -1.098 1.457 1.00 98.25 194 VAL A CA 1
ATOM 1410 C C . VAL A 1 194 ? 13.618 -0.688 0.084 1.00 98.25 194 VAL A C 1
ATOM 1412 O O . VAL A 1 194 ? 12.413 -0.611 -0.146 1.00 98.25 194 VAL A O 1
ATOM 1415 N N . TYR A 1 195 ? 14.554 -0.435 -0.820 1.00 98.50 195 TYR A N 1
ATOM 1416 C CA . TYR A 1 195 ? 14.324 -0.252 -2.243 1.00 98.50 195 TYR A CA 1
ATOM 1417 C C . TYR A 1 195 ? 15.041 -1.352 -3.019 1.00 98.50 195 TYR A C 1
ATOM 1419 O O . TYR A 1 195 ? 16.249 -1.542 -2.855 1.00 98.50 195 TYR A O 1
ATOM 1427 N N . CYS A 1 196 ? 14.298 -2.046 -3.872 1.00 97.56 196 CYS A N 1
ATOM 1428 C CA . CYS A 1 196 ? 14.828 -3.016 -4.820 1.00 97.56 196 CYS A CA 1
ATOM 1429 C C . CYS A 1 196 ? 14.705 -2.430 -6.233 1.00 97.56 196 CYS A C 1
ATOM 1431 O O . CYS A 1 196 ? 13.647 -1.908 -6.585 1.00 97.56 196 CYS A O 1
ATOM 1433 N N . ASP A 1 197 ? 15.751 -2.538 -7.051 1.00 95.94 197 ASP A N 1
ATOM 1434 C CA . ASP A 1 197 ? 15.716 -2.124 -8.466 1.00 95.94 197 ASP A CA 1
ATOM 1435 C C . ASP A 1 197 ? 15.335 -3.276 -9.416 1.00 95.94 197 ASP A C 1
ATOM 1437 O O . ASP A 1 197 ? 15.200 -3.073 -10.620 1.00 95.94 197 ASP A O 1
ATOM 1441 N N . GLY A 1 198 ? 15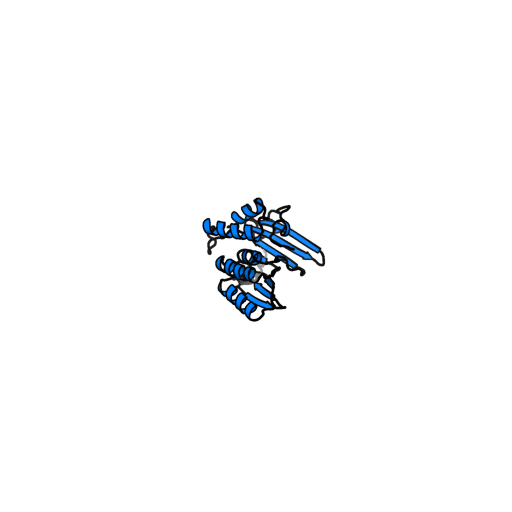.126 -4.479 -8.869 1.00 93.44 198 GLY A N 1
ATOM 1442 C CA . GLY A 1 198 ? 14.751 -5.686 -9.609 1.00 93.44 198 GLY A CA 1
ATOM 1443 C C . GLY A 1 198 ? 15.919 -6.633 -9.896 1.00 93.44 198 GLY A C 1
ATOM 1444 O O . GLY A 1 198 ? 15.684 -7.778 -10.274 1.00 93.44 198 GLY A O 1
ATOM 1445 N N . THR A 1 199 ? 17.167 -6.224 -9.649 1.00 93.81 199 THR A N 1
ATOM 1446 C CA . THR A 1 199 ? 18.368 -7.046 -9.913 1.00 93.81 199 THR A CA 1
ATOM 1447 C C . THR A 1 199 ? 18.733 -8.007 -8.775 1.00 93.81 199 THR A C 1
ATOM 1449 O O . THR A 1 199 ? 19.732 -8.717 -8.840 1.00 93.81 199 THR A O 1
ATOM 1452 N N . GLN A 1 200 ? 17.933 -8.048 -7.706 1.00 94.25 200 GLN A N 1
ATOM 1453 C CA . GLN A 1 200 ? 18.245 -8.792 -6.480 1.00 94.25 200 GLN A CA 1
ATOM 1454 C C . GLN A 1 200 ? 17.792 -10.265 -6.488 1.00 94.25 200 GLN A C 1
ATOM 1456 O O . GLN A 1 200 ? 17.908 -10.934 -5.457 1.00 94.25 200 GLN A O 1
ATOM 1461 N N . ASP A 1 201 ? 17.246 -10.779 -7.594 1.00 88.56 201 ASP A N 1
ATOM 1462 C CA . ASP A 1 201 ? 16.687 -12.140 -7.705 1.00 88.56 201 ASP A CA 1
ATOM 1463 C C . ASP A 1 201 ? 15.636 -12.449 -6.620 1.00 88.56 201 ASP A C 1
ATOM 1465 O O . ASP A 1 201 ? 15.582 -13.540 -6.054 1.00 88.56 201 ASP A O 1
ATOM 1469 N N . GLY A 1 202 ? 14.843 -11.441 -6.241 1.00 82.19 202 GLY A N 1
ATOM 1470 C CA . GLY A 1 202 ? 13.852 -11.549 -5.164 1.00 82.19 202 GLY A CA 1
ATOM 1471 C C . GLY A 1 202 ? 14.432 -11.623 -3.742 1.00 82.19 202 GLY A C 1
ATOM 1472 O O . GLY A 1 202 ? 13.674 -11.803 -2.790 1.00 82.19 202 GLY A O 1
ATOM 1473 N N . THR A 1 203 ? 15.747 -11.460 -3.566 1.00 89.62 203 THR A N 1
ATOM 1474 C CA . THR A 1 203 ? 16.406 -11.492 -2.250 1.00 89.62 203 THR A CA 1
ATOM 1475 C C . THR A 1 203 ? 16.346 -10.113 -1.584 1.00 89.62 203 THR A C 1
ATOM 1477 O O . THR A 1 203 ? 17.145 -9.231 -1.901 1.00 89.62 203 THR A O 1
ATOM 1480 N N . LEU A 1 204 ? 15.427 -9.916 -0.633 1.00 88.88 204 LEU A N 1
ATOM 1481 C CA . LEU A 1 204 ? 15.197 -8.613 0.014 1.00 88.88 204 LEU A CA 1
ATOM 1482 C C . LEU A 1 204 ? 16.414 -8.089 0.795 1.00 88.88 204 LEU A C 1
ATOM 1484 O O . LEU A 1 204 ? 16.581 -6.882 0.945 1.00 88.88 204 LEU A O 1
ATOM 1488 N N . GLU A 1 205 ? 17.292 -8.971 1.267 1.00 91.88 205 GLU A N 1
ATOM 1489 C CA . GLU A 1 205 ? 18.526 -8.624 1.984 1.00 91.88 205 GLU A CA 1
ATOM 1490 C C . GLU A 1 205 ? 19.549 -7.920 1.086 1.00 91.88 205 GLU A C 1
ATOM 1492 O O . GLU A 1 205 ? 20.391 -7.181 1.590 1.00 91.88 205 GLU A O 1
ATOM 1497 N N . LYS A 1 206 ? 19.472 -8.131 -0.235 1.00 95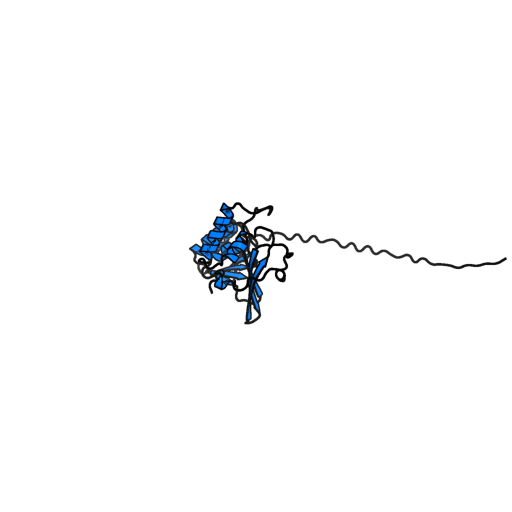.44 206 LYS A N 1
ATOM 1498 C CA . LYS A 1 206 ? 20.325 -7.452 -1.220 1.00 95.44 206 LYS A CA 1
ATOM 1499 C C . LYS A 1 206 ? 19.785 -6.069 -1.606 1.00 95.44 206 LYS A C 1
ATOM 1501 O O . LYS A 1 206 ? 20.465 -5.334 -2.316 1.00 95.44 206 LYS A O 1
ATOM 1506 N N . CYS A 1 207 ? 18.569 -5.720 -1.184 1.00 97.25 207 CYS A N 1
ATOM 1507 C CA . CYS A 1 207 ? 17.953 -4.441 -1.516 1.00 97.25 207 CYS A CA 1
ATOM 1508 C C . CYS A 1 207 ? 18.549 -3.295 -0.688 1.00 97.25 207 CYS A C 1
ATOM 1510 O O . CYS A 1 207 ? 18.995 -3.465 0.448 1.00 97.25 207 CYS A O 1
ATOM 1512 N N . ARG A 1 208 ? 18.537 -2.088 -1.257 1.00 97.75 208 ARG A N 1
ATOM 1513 C CA . ARG A 1 208 ? 19.095 -0.889 -0.629 1.00 97.75 208 ARG A CA 1
ATOM 1514 C C . ARG A 1 208 ? 18.226 -0.455 0.549 1.00 97.75 208 ARG A C 1
ATOM 1516 O O . ARG A 1 208 ? 17.065 -0.108 0.362 1.00 97.75 208 ARG A O 1
ATOM 1523 N N . THR A 1 209 ? 18.791 -0.389 1.750 1.00 97.75 209 THR A N 1
ATOM 1524 C CA . THR A 1 209 ? 18.090 0.157 2.925 1.00 97.75 209 THR A CA 1
ATOM 1525 C C . THR A 1 209 ? 17.865 1.665 2.792 1.00 97.75 209 THR A C 1
ATOM 1527 O O . THR A 1 209 ? 18.819 2.418 2.599 1.00 97.75 209 THR A O 1
ATOM 1530 N N . LEU A 1 210 ? 16.620 2.111 2.978 1.00 97.88 210 LEU A N 1
ATOM 1531 C CA . LEU A 1 210 ? 16.241 3.525 3.032 1.00 97.88 210 LEU A CA 1
ATOM 1532 C C . LEU A 1 210 ? 16.196 3.987 4.495 1.00 97.88 210 LEU A C 1
ATOM 1534 O O . LEU A 1 210 ? 15.236 3.728 5.226 1.00 97.88 210 LEU A O 1
ATOM 1538 N N . ARG A 1 211 ? 17.269 4.636 4.957 1.00 94.31 211 ARG A N 1
ATOM 1539 C CA . ARG A 1 211 ? 17.369 5.118 6.345 1.00 94.31 211 ARG A CA 1
ATOM 1540 C C . ARG A 1 211 ? 16.442 6.317 6.564 1.00 94.31 211 ARG A C 1
ATOM 1542 O O . ARG A 1 211 ? 16.395 7.213 5.734 1.00 94.31 211 ARG A O 1
ATOM 1549 N N . GLY A 1 212 ? 15.730 6.341 7.692 1.00 92.69 212 GLY A N 1
ATOM 1550 C CA . GLY A 1 212 ? 14.805 7.433 8.036 1.00 92.69 212 GLY A CA 1
ATOM 1551 C C . GLY A 1 212 ? 13.471 7.419 7.275 1.00 92.69 212 GLY A C 1
ATOM 1552 O O . GLY A 1 212 ? 12.707 8.369 7.388 1.00 92.69 212 GLY A O 1
ATOM 1553 N N . ALA A 1 213 ? 13.182 6.357 6.518 1.00 96.69 213 ALA A N 1
ATOM 1554 C CA . ALA A 1 213 ? 11.953 6.205 5.739 1.00 96.69 213 ALA A CA 1
ATOM 1555 C C . ALA A 1 213 ? 11.012 5.143 6.337 1.00 96.69 213 ALA A C 1
ATOM 1557 O O . ALA A 1 213 ? 10.474 4.307 5.610 1.00 96.69 213 ALA A O 1
ATOM 1558 N N . ASP A 1 214 ? 10.848 5.104 7.661 1.00 96.31 214 ASP A N 1
ATOM 1559 C CA . ASP A 1 214 ? 9.959 4.133 8.306 1.00 96.31 214 ASP A CA 1
ATOM 1560 C C . ASP A 1 214 ? 8.485 4.333 7.901 1.00 96.31 214 ASP A C 1
ATOM 1562 O O . ASP A 1 214 ? 8.049 5.420 7.528 1.00 96.31 214 ASP A O 1
ATOM 1566 N N . ALA A 1 215 ? 7.686 3.269 7.981 1.00 97.81 215 ALA A N 1
ATOM 1567 C CA . ALA A 1 215 ? 6.308 3.286 7.491 1.00 97.81 215 ALA A CA 1
ATOM 1568 C C . ALA A 1 215 ? 5.422 4.364 8.147 1.00 97.81 215 ALA A C 1
ATOM 1570 O O . ALA A 1 215 ? 4.478 4.841 7.515 1.00 97.81 215 ALA A O 1
ATOM 1571 N N . LEU A 1 216 ? 5.686 4.724 9.408 1.00 97.31 216 LEU A N 1
ATOM 1572 C CA . LEU A 1 216 ? 4.885 5.704 10.136 1.00 97.31 216 LEU A CA 1
ATOM 1573 C C . LEU A 1 216 ? 5.256 7.128 9.710 1.00 97.31 216 LEU A C 1
ATOM 1575 O O . LEU A 1 216 ? 4.361 7.911 9.382 1.00 97.31 216 LEU A O 1
ATOM 1579 N N . SER A 1 217 ? 6.553 7.455 9.654 1.00 97.06 217 SER A N 1
ATOM 1580 C CA . SER A 1 217 ? 7.017 8.775 9.200 1.00 97.06 217 SER A CA 1
ATOM 1581 C C . SER A 1 217 ? 6.630 9.060 7.753 1.00 97.06 217 SER A C 1
ATOM 1583 O O . SER A 1 217 ? 6.285 10.191 7.431 1.00 97.06 217 SER A O 1
ATOM 1585 N N . GLN A 1 218 ? 6.593 8.026 6.909 1.00 98.38 218 GLN A N 1
ATOM 1586 C CA . GLN A 1 218 ? 6.179 8.116 5.507 1.00 98.38 218 GLN A CA 1
ATOM 1587 C C . GLN A 1 218 ? 4.648 8.115 5.321 1.00 98.38 218 GLN A C 1
ATOM 1589 O O . GLN A 1 218 ? 4.153 8.235 4.203 1.00 98.38 218 GLN A O 1
ATOM 1594 N N . GLY A 1 219 ? 3.867 7.970 6.397 1.00 98.12 219 GLY A N 1
ATOM 1595 C CA . GLY A 1 219 ? 2.405 7.961 6.334 1.00 98.12 219 GLY A CA 1
ATOM 1596 C C . GLY A 1 219 ? 1.808 6.728 5.650 1.00 98.12 219 GLY A C 1
ATOM 1597 O O . GLY A 1 219 ? 0.663 6.784 5.212 1.00 98.12 219 GLY A O 1
ATOM 1598 N N . ILE A 1 220 ? 2.549 5.622 5.552 1.00 98.56 220 ILE A N 1
ATOM 1599 C CA . ILE A 1 220 ? 2.047 4.333 5.050 1.00 98.56 220 ILE A CA 1
ATOM 1600 C C . ILE A 1 220 ? 1.126 3.686 6.088 1.00 98.56 220 ILE A C 1
ATOM 1602 O O . ILE A 1 220 ? 0.040 3.213 5.756 1.00 98.56 220 ILE A O 1
ATOM 1606 N N . VAL A 1 221 ? 1.532 3.728 7.358 1.00 98.19 221 VAL A N 1
ATOM 1607 C CA . VAL A 1 221 ? 0.703 3.376 8.523 1.00 98.19 221 VAL A CA 1
ATOM 1608 C C . VAL A 1 221 ? 0.396 4.633 9.340 1.00 98.19 221 VAL A C 1
ATOM 1610 O O . VAL A 1 221 ? 1.054 5.659 9.172 1.00 98.19 221 VAL A O 1
ATOM 1613 N N . THR A 1 222 ? -0.632 4.593 10.189 1.00 96.44 222 THR A N 1
ATOM 1614 C CA . THR A 1 222 ? -1.166 5.790 10.876 1.00 96.44 222 THR A CA 1
ATOM 1615 C C . THR A 1 222 ? -1.396 5.580 12.369 1.00 96.44 222 THR A C 1
ATOM 1617 O O . THR A 1 222 ? -2.356 6.134 12.888 1.00 96.44 222 THR A O 1
ATOM 1620 N N . GLU A 1 223 ? -0.528 4.803 13.028 1.00 71.44 223 GLU A N 1
ATOM 1621 C CA . GLU A 1 223 ? -0.685 4.264 14.399 1.00 71.44 223 GLU A CA 1
ATOM 1622 C C . GLU A 1 223 ? -1.561 3.028 14.473 1.00 71.44 223 GLU A C 1
ATOM 1624 O O . GLU A 1 223 ? -2.704 3.067 13.954 1.00 71.44 223 GLU A O 1
#

Secondary structure (DSSP, 8-state):
-----------------------------PBPEEEEETTEEEEEEEE-HHHHHHHHHHHHH-TT--EEEEEEEEEE-HHHHHHHHHHHHHTT-EEEEEEEEETHHHHHHTT-SSEEE--SSEEEEEEE---B-TTSSSBPPHHHHHHHHHHHHHHTTT-S-HHHHHHHHH--STTEEEEEEEEEETTEEEEEEEEEESTTTT-GGGSEE-TT--TTTTTSS--

InterPro domains:
  IPR029045 ClpP/crotonase-like domain superfamily [SSF52096] (40-143)

Foldseek 3Di:
DDDDDDDDDDDDDDDDPDDDPPPPPPPDQDEWDWDDDDLEIEIATEFDLVSLVVVVVVCVVRVSYQEYEDENYEYYDLNRLVSLLVVQQVSQGEYEFHDEQEYSSLSSQLSHNFHYYDQDAFKGKYWAAADDDPVLPGGDDPVRRVVSLVSLCVSLVNLADPVQSVQRSLGSHPPFTKMWMWGDDPPDIDIWIFTDNRPCVNPRVPTHTDPPRHCCSNSSGPD